Protein AF-A0A957IZU3-F1 (afdb_monomer_lite)

Radius of gyration: 24.11 Å; chains: 1; bounding box: 72×30×88 Å

Secondary structure (DSSP, 8-state):
--TTS-HHHHHHHHHHHHHHHHHHHHHHHHHHHHHHSSTTTTTS-HHHHHHHHHHHHHHHHHHHHHHHHHHTT-SSS---HHHHHSTT-SSSSHHHHHHHHHHHHHHHHHHHHHHHHHHHHHHHHHHHHTTHHHHHHHHHHHIIIII--SHHHHHHHHHHHHHHHHHHHHHHHHHHHTTSTTS-PPP-----PPP---

Sequence (198 aa):
MSTIVNAETIWYLVRASGTVAYLFLAASTIWGLILSSRLLREIVPGPLTLAMHNYLSWNALGLTALHAVLLLFTSYMDYTVRDLLVPFSGPYSPFWVGIGIIGMYLLLLTTLTFYVRGRIGYRAFHAVHYLTYPAFGMALLHSWFAGTDTPALEMVYLVTGVTVLFLTLYRVLAAVGGGGAVMRGPGGENGRIPSAVK

Structure (mmCIF, N/CA/C/O backbone):
data_AF-A0A957IZU3-F1
#
_entry.id   AF-A0A957IZU3-F1
#
loop_
_atom_site.group_PDB
_atom_site.id
_atom_site.type_symbol
_atom_site.label_atom_id
_atom_site.label_alt_id
_atom_site.label_comp_id
_atom_site.label_asym_id
_atom_site.label_entity_id
_atom_site.label_seq_id
_atom_site.pdbx_PDB_ins_code
_atom_site.Cartn_x
_atom_site.Cartn_y
_atom_site.Cartn_z
_atom_site.occupancy
_atom_site.B_iso_or_equiv
_atom_site.auth_seq_id
_atom_site.auth_comp_id
_atom_site.auth_asym_id
_atom_site.auth_atom_id
_atom_site.pdbx_PDB_model_num
ATOM 1 N N . MET A 1 1 ? 10.686 8.221 -30.641 1.00 54.97 1 MET A N 1
ATOM 2 C CA . MET A 1 1 ? 10.438 8.615 -29.238 1.00 54.97 1 MET A CA 1
ATOM 3 C C . MET A 1 1 ? 10.796 10.088 -29.086 1.00 54.97 1 MET A C 1
ATOM 5 O O . MET A 1 1 ? 11.846 10.470 -29.588 1.00 54.97 1 MET A O 1
ATOM 9 N N . SER A 1 2 ? 9.938 10.917 -28.483 1.00 60.19 2 SER A N 1
ATOM 10 C CA . SER A 1 2 ? 10.283 12.310 -28.152 1.00 60.19 2 SER A CA 1
ATOM 11 C C . SER A 1 2 ? 11.395 12.333 -27.095 1.00 60.19 2 SER A C 1
ATOM 13 O O . SER A 1 2 ? 11.511 11.398 -26.308 1.00 60.19 2 SER A O 1
ATOM 15 N N . THR A 1 3 ? 12.203 13.394 -27.038 1.00 68.56 3 THR A N 1
ATOM 16 C CA . THR A 1 3 ? 13.290 13.564 -26.047 1.00 68.56 3 THR A CA 1
ATOM 17 C C . THR A 1 3 ? 12.833 13.423 -24.588 1.00 68.56 3 THR A C 1
ATOM 19 O O . THR A 1 3 ? 13.658 13.156 -23.721 1.00 68.56 3 THR A O 1
ATOM 22 N N . ILE A 1 4 ? 11.528 13.565 -24.326 1.00 70.19 4 ILE A N 1
ATOM 23 C CA . ILE A 1 4 ? 10.911 13.587 -22.993 1.00 70.19 4 ILE A CA 1
ATOM 24 C C . ILE A 1 4 ? 10.399 12.211 -22.535 1.00 70.19 4 ILE A C 1
ATOM 26 O O . ILE A 1 4 ? 10.338 11.961 -21.339 1.00 70.19 4 ILE A O 1
ATOM 30 N N . VAL A 1 5 ? 10.009 11.323 -23.456 1.00 81.00 5 VAL A N 1
ATOM 31 C CA . VAL A 1 5 ? 9.536 9.967 -23.128 1.00 81.00 5 VAL A CA 1
ATOM 32 C C . VAL A 1 5 ? 10.507 8.991 -23.760 1.00 81.00 5 VAL A C 1
ATOM 34 O O . VAL A 1 5 ? 10.351 8.604 -24.915 1.00 81.00 5 VAL A O 1
ATOM 37 N N . ASN A 1 6 ? 11.547 8.643 -23.011 1.00 87.69 6 ASN A N 1
ATOM 38 C CA . ASN A 1 6 ? 12.558 7.672 -23.412 1.00 87.69 6 ASN A CA 1
ATOM 39 C C . ASN A 1 6 ? 12.587 6.485 -22.425 1.00 87.69 6 ASN A C 1
ATOM 41 O O . ASN A 1 6 ? 11.827 6.452 -21.455 1.00 87.69 6 ASN A O 1
ATOM 45 N N . ALA A 1 7 ? 13.442 5.496 -22.695 1.00 87.62 7 ALA A N 1
ATOM 46 C CA . ALA A 1 7 ? 13.589 4.293 -21.872 1.00 87.62 7 ALA A CA 1
ATOM 47 C C . ALA A 1 7 ? 13.842 4.603 -20.387 1.00 87.62 7 ALA A C 1
ATOM 49 O O . ALA A 1 7 ? 13.223 4.007 -19.505 1.00 87.62 7 ALA A O 1
ATOM 50 N N . GLU A 1 8 ? 14.714 5.573 -20.118 1.00 90.56 8 GLU A N 1
ATOM 51 C CA . GLU A 1 8 ? 15.087 5.986 -18.769 1.00 90.56 8 GLU A CA 1
ATOM 52 C C . GLU A 1 8 ? 13.908 6.658 -18.048 1.00 90.56 8 GLU A C 1
ATOM 54 O O . GLU A 1 8 ? 13.635 6.370 -16.883 1.00 90.56 8 GLU A O 1
ATOM 59 N N . THR A 1 9 ? 13.131 7.487 -18.756 1.00 92.25 9 THR A N 1
ATOM 60 C CA . THR A 1 9 ? 11.907 8.090 -18.209 1.00 92.25 9 THR A CA 1
ATOM 61 C C . THR A 1 9 ? 10.905 7.027 -17.767 1.00 92.25 9 THR A C 1
ATOM 63 O O . THR A 1 9 ? 10.383 7.106 -16.656 1.00 92.25 9 THR A O 1
ATOM 66 N N . ILE A 1 10 ? 10.636 6.021 -18.609 1.00 92.56 10 ILE A N 1
ATOM 67 C CA . ILE A 1 10 ? 9.707 4.935 -18.261 1.00 92.56 10 ILE A CA 1
ATOM 68 C C . ILE A 1 10 ? 10.218 4.161 -17.048 1.00 92.56 10 ILE A C 1
ATOM 70 O O . ILE A 1 10 ? 9.444 3.862 -16.141 1.00 92.56 10 ILE A O 1
ATOM 74 N N . TRP A 1 11 ? 11.521 3.900 -16.983 1.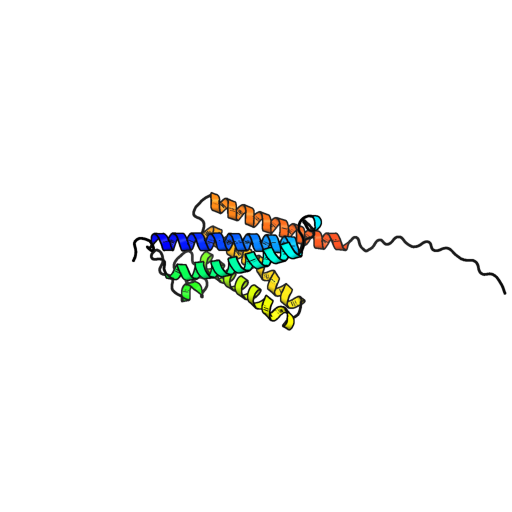00 91.50 11 TRP A N 1
ATOM 75 C CA . TRP A 1 11 ? 12.133 3.233 -15.843 1.00 91.50 11 TRP A CA 1
ATOM 76 C C . TRP A 1 11 ? 11.955 4.002 -14.529 1.00 91.50 11 TRP A C 1
ATOM 78 O O . TRP A 1 11 ? 11.500 3.425 -13.537 1.00 91.50 11 TRP A O 1
ATOM 88 N N . TYR A 1 12 ? 12.215 5.312 -14.518 1.00 93.31 12 TYR A N 1
ATOM 89 C CA . TYR A 1 12 ? 11.951 6.131 -13.333 1.00 93.31 12 TYR A CA 1
ATOM 90 C C . TYR A 1 12 ? 10.463 6.177 -12.982 1.00 93.31 12 TYR A C 1
ATOM 92 O O . TYR A 1 12 ? 10.123 6.138 -11.801 1.00 93.31 12 TYR A O 1
ATOM 100 N N . LEU A 1 13 ? 9.565 6.206 -13.972 1.00 95.31 13 LEU A N 1
ATOM 101 C CA . LEU A 1 13 ? 8.122 6.159 -13.726 1.00 95.31 13 LEU A CA 1
ATOM 102 C C . LEU A 1 13 ? 7.685 4.825 -13.106 1.00 95.31 13 LEU A C 1
ATOM 104 O O . LEU A 1 13 ? 6.880 4.840 -12.175 1.00 95.31 13 LEU A O 1
ATOM 108 N N . VAL A 1 14 ? 8.229 3.685 -13.550 1.00 95.38 14 VAL A N 1
ATOM 109 C CA . VAL A 1 14 ? 7.989 2.367 -12.931 1.00 95.38 14 VAL A CA 1
ATOM 110 C C . VAL A 1 14 ? 8.403 2.391 -11.458 1.00 95.38 14 VAL A C 1
ATOM 112 O O . VAL A 1 14 ? 7.613 2.015 -10.588 1.00 95.38 14 VAL A O 1
ATOM 115 N N . ARG A 1 15 ? 9.615 2.878 -11.161 1.00 94.31 15 ARG A N 1
ATOM 116 C CA . ARG A 1 15 ? 10.159 2.937 -9.793 1.00 94.31 15 ARG A CA 1
ATOM 117 C C . ARG A 1 15 ? 9.381 3.901 -8.897 1.00 94.31 15 ARG A C 1
ATOM 119 O O . ARG A 1 15 ? 9.019 3.546 -7.772 1.00 94.31 15 ARG A O 1
ATOM 126 N N . ALA A 1 16 ? 9.080 5.098 -9.398 1.00 96.12 16 ALA A N 1
ATOM 127 C CA . ALA A 1 16 ? 8.339 6.117 -8.664 1.00 96.12 16 ALA A CA 1
ATOM 128 C C . ALA A 1 16 ? 6.899 5.671 -8.385 1.00 96.12 16 ALA A C 1
ATOM 130 O O . ALA A 1 16 ? 6.463 5.712 -7.237 1.00 96.12 16 ALA A O 1
ATOM 131 N N . SER A 1 17 ? 6.175 5.188 -9.400 1.00 97.94 17 SER A N 1
ATOM 132 C CA . SER A 1 17 ? 4.793 4.717 -9.229 1.00 97.94 17 SER A CA 1
ATOM 133 C C . SER A 1 17 ? 4.697 3.561 -8.233 1.00 97.94 17 SER A C 1
ATOM 135 O O . SER A 1 17 ? 3.847 3.612 -7.348 1.00 97.94 17 SER A O 1
ATOM 137 N N . GLY A 1 18 ? 5.601 2.576 -8.299 1.00 97.56 18 GLY A N 1
ATOM 138 C CA . GLY A 1 18 ? 5.634 1.452 -7.357 1.00 97.56 18 GLY A CA 1
ATOM 139 C C . GLY A 1 18 ? 5.941 1.884 -5.920 1.00 97.56 18 GLY A C 1
ATOM 140 O O . GLY A 1 18 ? 5.240 1.495 -4.985 1.00 97.56 18 GLY A O 1
ATOM 141 N N . THR A 1 19 ? 6.937 2.756 -5.739 1.00 97.81 19 THR A N 1
ATOM 142 C CA . THR A 1 19 ? 7.312 3.277 -4.412 1.00 97.81 19 THR A CA 1
ATOM 143 C C . THR A 1 19 ? 6.187 4.105 -3.796 1.00 97.81 19 THR A C 1
ATOM 145 O O . THR A 1 19 ? 5.842 3.929 -2.627 1.00 97.81 19 THR A O 1
ATOM 148 N N . VAL A 1 20 ? 5.576 4.995 -4.579 1.00 98.31 20 VAL A N 1
ATOM 149 C CA . VAL A 1 20 ? 4.488 5.851 -4.099 1.00 98.31 20 VAL A CA 1
ATOM 150 C C . VAL A 1 20 ? 3.219 5.025 -3.845 1.00 98.31 20 VAL A C 1
ATOM 152 O O . VAL A 1 20 ? 2.549 5.259 -2.840 1.00 98.31 20 VAL A O 1
ATOM 155 N N . ALA A 1 21 ? 2.925 4.005 -4.663 1.00 98.62 21 ALA A N 1
ATOM 156 C CA . ALA A 1 21 ? 1.843 3.053 -4.396 1.00 98.62 21 ALA A CA 1
ATOM 157 C C . ALA A 1 21 ? 2.021 2.357 -3.037 1.00 98.62 21 ALA A C 1
ATOM 159 O O . ALA A 1 21 ? 1.082 2.315 -2.239 1.00 98.62 21 ALA A O 1
ATOM 160 N N . TYR A 1 22 ? 3.235 1.870 -2.748 1.00 98.56 22 TYR A N 1
ATOM 161 C CA . TYR A 1 22 ? 3.570 1.267 -1.457 1.00 98.56 22 TYR A CA 1
ATOM 162 C C . TYR A 1 22 ? 3.350 2.245 -0.295 1.00 98.56 22 TYR A C 1
ATOM 164 O O . TYR A 1 22 ? 2.722 1.888 0.702 1.00 98.56 22 TYR A O 1
ATOM 172 N N . LEU A 1 23 ? 3.812 3.493 -0.421 1.00 98.50 23 LEU A N 1
ATOM 173 C CA . LEU A 1 23 ? 3.639 4.511 0.620 1.00 98.50 23 LEU A CA 1
ATOM 174 C C . LEU A 1 23 ? 2.162 4.816 0.893 1.00 98.50 23 LEU A C 1
ATOM 176 O O . LEU A 1 23 ? 1.758 4.906 2.054 1.00 98.50 23 LEU A O 1
ATOM 180 N N . PHE A 1 24 ? 1.341 4.924 -0.154 1.00 98.75 24 PHE A N 1
ATOM 181 C CA . PHE A 1 24 ? -0.104 5.087 -0.001 1.00 98.75 24 PHE A CA 1
ATOM 182 C C . PHE A 1 24 ? -0.755 3.873 0.665 1.00 98.75 24 PHE A C 1
ATOM 184 O O . PHE A 1 24 ? -1.610 4.047 1.536 1.00 98.75 24 PHE A O 1
ATOM 191 N N . LEU A 1 25 ? -0.333 2.654 0.317 1.00 98.75 25 LEU A N 1
ATOM 192 C CA . LEU A 1 25 ? -0.818 1.429 0.953 1.00 98.75 25 LEU A CA 1
ATOM 193 C C . LEU A 1 25 ? -0.429 1.368 2.438 1.00 98.75 25 LEU A C 1
ATOM 195 O O . LEU A 1 25 ? -1.271 1.058 3.285 1.00 98.75 25 LEU A O 1
ATOM 199 N N . ALA A 1 26 ? 0.817 1.708 2.772 1.00 98.69 26 ALA A N 1
ATOM 200 C CA . ALA A 1 26 ? 1.308 1.769 4.145 1.00 98.69 26 ALA A CA 1
ATOM 201 C C . ALA A 1 26 ? 0.527 2.800 4.967 1.00 98.69 26 ALA A C 1
ATOM 203 O O . ALA A 1 26 ? 0.001 2.478 6.034 1.00 98.69 26 ALA A O 1
ATOM 204 N N . ALA A 1 27 ? 0.374 4.016 4.438 1.00 98.50 27 ALA A N 1
ATOM 205 C CA . ALA A 1 27 ? -0.399 5.068 5.081 1.00 98.50 27 ALA A CA 1
ATOM 206 C C . ALA A 1 27 ? -1.865 4.645 5.261 1.00 98.50 27 ALA A C 1
ATOM 208 O O . ALA A 1 27 ? -2.399 4.749 6.362 1.00 98.50 27 ALA A O 1
ATOM 209 N N . SER A 1 28 ? -2.504 4.094 4.225 1.00 98.44 28 SER A N 1
ATOM 210 C CA . SER A 1 28 ? -3.872 3.574 4.316 1.00 98.44 28 SER A CA 1
ATOM 211 C C . SER A 1 28 ? -4.021 2.525 5.423 1.00 98.44 28 SER A C 1
ATOM 213 O O . SER A 1 28 ? -4.966 2.589 6.216 1.00 98.44 28 SER A O 1
ATOM 215 N N . THR A 1 29 ? -3.070 1.593 5.519 1.00 98.06 29 THR A N 1
ATOM 216 C CA . THR A 1 29 ? -3.061 0.532 6.536 1.00 98.06 29 THR A CA 1
ATOM 217 C C . THR A 1 29 ? -2.939 1.116 7.944 1.00 98.06 29 THR A C 1
ATOM 219 O O . THR A 1 29 ? -3.690 0.731 8.840 1.00 98.06 29 THR A O 1
ATOM 222 N N . ILE A 1 30 ? -2.055 2.100 8.134 1.00 97.62 30 ILE A N 1
ATOM 223 C CA . ILE A 1 30 ? -1.896 2.828 9.401 1.00 97.62 30 ILE A CA 1
ATOM 224 C C . ILE A 1 30 ? -3.197 3.549 9.777 1.00 97.62 30 ILE A C 1
ATOM 226 O O . ILE A 1 30 ? -3.679 3.396 10.898 1.00 97.62 30 ILE A O 1
ATOM 230 N N . TRP A 1 31 ? -3.818 4.273 8.842 1.00 97.06 31 TRP A N 1
ATOM 231 C CA . TRP A 1 31 ? -5.096 4.955 9.071 1.00 97.06 31 TRP A CA 1
ATOM 232 C C . TRP A 1 31 ? -6.237 3.975 9.392 1.00 97.06 31 TRP A C 1
ATOM 234 O O . TRP A 1 31 ? -7.038 4.239 10.289 1.00 97.06 31 TRP A O 1
ATOM 244 N N . GLY A 1 32 ? -6.284 2.808 8.743 1.00 95.69 32 GLY A N 1
ATOM 245 C CA . GLY A 1 32 ? -7.244 1.743 9.061 1.00 95.69 32 GLY A CA 1
ATOM 246 C C . GLY A 1 32 ? -7.025 1.135 10.455 1.00 95.69 32 GLY A C 1
ATOM 247 O O . GLY A 1 32 ? -7.978 0.874 11.198 1.00 95.69 32 GLY A O 1
ATOM 248 N N . LEU A 1 33 ? -5.766 0.964 10.862 1.00 95.38 33 LEU A N 1
ATOM 249 C CA . LEU A 1 33 ? -5.407 0.532 12.214 1.00 95.38 33 LEU A CA 1
ATOM 250 C C . LEU A 1 33 ? -5.793 1.578 13.263 1.00 95.38 33 LEU A C 1
ATOM 252 O O . LEU A 1 33 ? -6.390 1.217 14.276 1.00 95.38 33 LEU A O 1
ATOM 256 N N . ILE A 1 34 ? -5.550 2.864 12.995 1.00 94.12 34 ILE A N 1
ATOM 257 C CA . ILE A 1 34 ? -5.994 3.965 13.858 1.00 94.12 34 ILE A CA 1
ATOM 258 C C . ILE A 1 34 ? -7.519 3.931 14.008 1.00 94.12 34 ILE A C 1
ATOM 260 O O . ILE A 1 34 ? -7.995 3.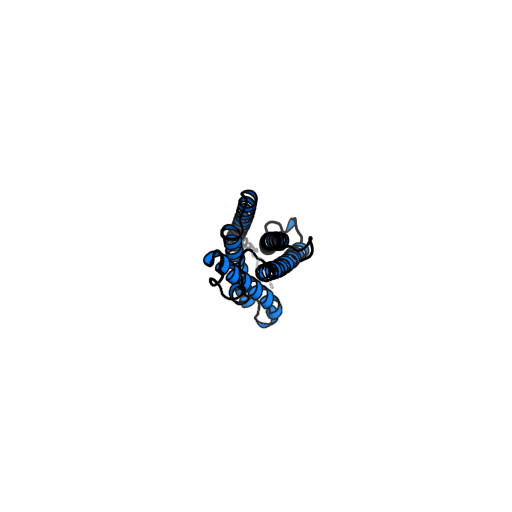913 15.141 1.00 94.12 34 ILE A O 1
ATOM 264 N N . LEU A 1 35 ? -8.268 3.815 12.901 1.00 92.44 35 LEU A N 1
ATOM 265 C CA . LEU A 1 35 ? -9.738 3.758 12.892 1.00 92.44 35 LEU A CA 1
ATOM 266 C C . LEU A 1 35 ? -10.295 2.607 13.738 1.00 92.44 35 LEU A C 1
ATOM 268 O O . LEU A 1 35 ? -11.309 2.761 14.415 1.00 92.44 35 LEU A O 1
ATOM 272 N N . SER A 1 36 ? -9.644 1.444 13.679 1.00 87.88 36 SER A N 1
ATOM 273 C CA . SER A 1 36 ? -10.067 0.240 14.406 1.00 87.88 36 SER A CA 1
ATOM 274 C C . SER A 1 36 ? -9.548 0.159 15.848 1.00 87.88 36 SER A C 1
ATOM 276 O O . SER A 1 36 ? -9.946 -0.744 16.588 1.00 87.88 36 SER A O 1
ATOM 278 N N . SER A 1 37 ? -8.679 1.085 16.260 1.00 86.38 37 SER A N 1
ATOM 279 C CA . SER A 1 37 ? -8.090 1.148 17.600 1.00 86.38 37 SER A CA 1
ATOM 280 C C . SER A 1 37 ? -8.670 2.305 18.422 1.00 86.38 37 SER A C 1
ATOM 282 O O . SER A 1 37 ? -9.378 3.171 17.916 1.00 86.38 37 SER A O 1
ATOM 284 N N . ARG A 1 38 ? -8.364 2.341 19.724 1.00 81.31 38 ARG A N 1
ATOM 285 C CA . ARG A 1 38 ? -8.709 3.478 20.599 1.00 81.31 38 ARG A CA 1
ATOM 286 C C . ARG A 1 38 ? -7.568 4.489 20.752 1.00 81.31 38 ARG A C 1
ATOM 288 O O . ARG A 1 38 ? -7.756 5.480 21.443 1.00 81.31 38 ARG A O 1
ATOM 295 N N . LEU A 1 39 ? -6.421 4.254 20.106 1.00 83.06 39 LEU A N 1
ATOM 296 C CA . LEU A 1 39 ? -5.160 4.943 20.398 1.00 83.06 39 LEU A CA 1
ATOM 297 C C . LEU A 1 39 ? -5.237 6.461 20.204 1.00 83.06 39 LEU A C 1
ATOM 299 O O . LEU A 1 39 ? -4.742 7.209 21.035 1.00 83.06 39 LEU A O 1
ATOM 303 N N . LEU A 1 40 ? -5.863 6.909 19.113 1.00 87.00 40 LEU A N 1
ATOM 304 C CA . LEU A 1 40 ? -5.924 8.327 18.737 1.00 87.00 40 LEU A CA 1
ATOM 305 C C . LEU A 1 40 ? -7.360 8.851 18.641 1.00 87.00 40 LEU A C 1
ATOM 307 O O . LEU A 1 40 ? -7.597 9.878 18.011 1.00 87.00 40 LEU A O 1
ATOM 311 N N . ARG A 1 41 ? -8.331 8.162 19.254 1.00 84.25 41 ARG A N 1
ATOM 312 C CA . ARG A 1 41 ? -9.759 8.498 19.113 1.00 84.25 41 ARG A CA 1
ATOM 313 C C . ARG A 1 41 ? -10.102 9.902 19.630 1.00 84.25 41 ARG A C 1
ATOM 315 O O . ARG A 1 41 ? -11.048 10.507 19.139 1.00 84.25 41 ARG A O 1
ATOM 322 N N . GLU A 1 42 ? -9.350 10.398 20.609 1.00 87.62 42 GLU A N 1
ATOM 323 C CA . GLU A 1 42 ? -9.532 11.734 21.197 1.00 87.62 42 GLU A CA 1
ATOM 324 C C . GLU A 1 42 ? -8.830 12.840 20.397 1.00 87.62 42 GLU A C 1
ATOM 326 O O . GLU A 1 42 ? -9.200 14.004 20.505 1.00 87.62 42 GLU A O 1
ATOM 331 N N . ILE A 1 43 ? -7.843 12.479 19.572 1.00 91.31 43 ILE A N 1
ATOM 332 C CA . ILE A 1 43 ? -7.023 13.426 18.805 1.00 91.31 43 ILE A CA 1
ATOM 333 C C . ILE A 1 43 ? -7.556 13.563 17.377 1.00 91.31 43 ILE A C 1
ATOM 335 O O . ILE A 1 43 ? -7.599 14.661 16.827 1.00 91.31 43 ILE A O 1
ATOM 339 N N . VAL A 1 44 ? -7.964 12.448 16.763 1.00 90.50 44 VAL A N 1
ATOM 340 C CA . VAL A 1 44 ? -8.355 12.400 15.354 1.00 90.50 44 VAL A CA 1
ATOM 341 C C . VAL A 1 44 ? -9.802 11.919 15.219 1.00 90.50 44 VAL A C 1
ATOM 343 O O . VAL A 1 44 ? -10.122 10.796 15.619 1.00 90.50 44 VAL A O 1
ATOM 346 N N . PRO A 1 45 ? -10.697 12.724 14.615 1.00 93.19 45 PRO A N 1
ATOM 347 C CA . PRO A 1 45 ? -12.081 12.324 14.409 1.00 93.19 45 PRO A CA 1
ATOM 348 C C . PRO A 1 45 ? -12.207 11.060 13.548 1.00 93.19 45 PRO A C 1
ATOM 350 O O . PRO A 1 45 ? -11.536 10.902 12.523 1.00 93.19 45 PRO A O 1
ATOM 353 N N . GLY A 1 46 ? -13.145 10.183 13.913 1.00 93.31 46 GLY A N 1
ATOM 354 C CA . GLY A 1 46 ? -13.460 8.968 13.149 1.00 93.31 46 GLY A CA 1
ATOM 355 C C . GLY A 1 46 ? -13.772 9.219 11.662 1.00 93.31 46 GLY A C 1
ATOM 356 O O . GLY A 1 46 ? -13.208 8.520 10.821 1.00 93.31 46 GLY A O 1
ATOM 357 N N . PRO A 1 47 ? -14.592 10.231 11.300 1.00 95.31 47 PRO A N 1
ATOM 358 C CA . PRO A 1 47 ? -14.880 10.542 9.898 1.00 95.31 47 PRO A CA 1
ATOM 359 C C . PRO A 1 47 ? -13.641 10.936 9.088 1.00 95.31 47 PRO A C 1
ATOM 361 O O . PRO A 1 47 ? -13.479 10.465 7.965 1.00 95.31 47 PRO A O 1
ATOM 364 N N . LEU A 1 48 ? -12.743 11.743 9.666 1.00 95.19 48 LEU A N 1
ATOM 365 C CA . LEU A 1 48 ? -11.478 12.112 9.025 1.00 95.19 48 LEU A CA 1
ATOM 366 C C . LEU A 1 48 ? -10.602 10.875 8.810 1.00 95.19 48 LEU A C 1
ATOM 368 O O . LEU A 1 48 ? -10.053 10.679 7.731 1.00 95.19 48 LEU A O 1
ATOM 372 N N . THR A 1 49 ? -10.530 10.011 9.821 1.00 95.44 49 THR A N 1
ATOM 373 C CA . THR A 1 49 ? -9.742 8.776 9.769 1.00 95.44 49 THR A CA 1
ATOM 374 C C . THR A 1 49 ? -10.224 7.839 8.661 1.00 95.44 49 THR A C 1
ATOM 376 O O . THR A 1 49 ? -9.422 7.326 7.880 1.00 95.44 49 THR A O 1
ATOM 379 N N . LEU A 1 50 ? -11.543 7.671 8.535 1.00 95.88 50 LEU A N 1
ATOM 380 C CA . LEU A 1 50 ? -12.153 6.897 7.456 1.00 95.88 50 LEU A CA 1
ATOM 381 C C . LEU A 1 50 ? -11.932 7.546 6.080 1.00 95.88 50 LEU A C 1
ATOM 383 O O . LEU A 1 50 ? -11.628 6.843 5.117 1.00 95.88 50 LEU A O 1
ATOM 387 N N . ALA A 1 51 ? -12.066 8.872 5.975 1.00 97.25 51 ALA A N 1
ATOM 388 C CA . ALA A 1 51 ? -11.827 9.597 4.727 1.00 97.25 51 ALA A CA 1
ATOM 389 C C . ALA A 1 51 ? -10.379 9.428 4.244 1.00 97.25 51 ALA A C 1
ATOM 391 O O . ALA A 1 51 ? -10.162 9.128 3.070 1.00 97.25 51 ALA A O 1
ATOM 392 N N . MET A 1 52 ? -9.405 9.536 5.153 1.00 97.75 52 MET A N 1
ATOM 393 C CA . MET A 1 52 ? -7.989 9.314 4.851 1.00 97.75 52 MET A CA 1
ATOM 394 C C . MET A 1 52 ? -7.723 7.872 4.425 1.00 97.75 52 MET A C 1
ATOM 396 O O . MET A 1 52 ? -7.135 7.659 3.369 1.00 97.75 52 MET A O 1
ATOM 400 N N . HIS A 1 53 ? -8.217 6.878 5.170 1.00 97.44 53 HIS A N 1
ATOM 401 C CA . HIS A 1 53 ? -8.090 5.470 4.780 1.00 97.44 53 HIS A CA 1
ATOM 402 C C . HIS A 1 53 ? -8.625 5.215 3.359 1.00 97.44 53 HIS A C 1
ATOM 404 O O . HIS A 1 53 ? -7.942 4.602 2.538 1.00 97.44 53 HIS A O 1
ATOM 410 N N . ASN A 1 54 ? -9.811 5.738 3.031 1.00 96.56 54 ASN A N 1
ATOM 411 C CA . ASN A 1 54 ? -10.410 5.567 1.706 1.00 96.56 54 ASN A CA 1
ATOM 412 C C . ASN A 1 54 ? -9.609 6.278 0.606 1.00 96.56 54 ASN A C 1
ATOM 414 O O . ASN A 1 54 ? -9.310 5.668 -0.419 1.00 96.56 54 ASN A O 1
ATOM 418 N N . TYR A 1 55 ? -9.243 7.547 0.813 1.00 98.12 55 TYR A N 1
ATOM 419 C CA . TYR A 1 55 ? -8.481 8.328 -0.164 1.00 98.12 55 TYR A CA 1
ATOM 420 C C . TYR A 1 55 ? -7.131 7.675 -0.477 1.00 98.12 55 TYR A C 1
ATOM 422 O O . TYR A 1 55 ? -6.779 7.487 -1.642 1.00 98.12 55 TYR A O 1
ATOM 430 N N . LEU A 1 56 ? -6.396 7.271 0.561 1.00 98.44 56 LEU A N 1
ATOM 431 C CA . LEU A 1 56 ? -5.091 6.630 0.418 1.00 98.44 56 LEU A CA 1
ATOM 432 C C . LEU A 1 56 ? -5.216 5.253 -0.254 1.00 98.44 56 LEU A C 1
ATOM 434 O O . LEU A 1 56 ? -4.405 4.929 -1.115 1.00 98.44 56 LEU A O 1
ATOM 438 N N . SER A 1 57 ? -6.259 4.474 0.065 1.00 97.88 57 SER A N 1
ATOM 439 C CA . SER A 1 57 ? -6.504 3.162 -0.562 1.00 97.88 57 SER A CA 1
ATOM 440 C C . SER A 1 57 ? -6.739 3.258 -2.068 1.00 97.88 57 SER A C 1
ATOM 442 O O . SER A 1 57 ? -6.172 2.475 -2.828 1.00 97.88 57 SER A O 1
ATOM 444 N N . TRP A 1 58 ? -7.543 4.226 -2.516 1.00 97.75 58 TRP A N 1
ATOM 445 C CA . TRP A 1 58 ? -7.809 4.422 -3.945 1.00 97.75 58 TRP A CA 1
ATOM 446 C C . TRP A 1 58 ? -6.566 4.846 -4.718 1.00 97.75 58 TRP A C 1
ATOM 448 O O . TRP A 1 58 ? -6.320 4.334 -5.810 1.00 97.75 58 TRP A O 1
ATOM 458 N N . ASN A 1 59 ? -5.758 5.735 -4.137 1.00 98.50 59 ASN A N 1
ATOM 459 C CA . ASN A 1 59 ? -4.495 6.147 -4.743 1.00 98.50 59 ASN A CA 1
ATOM 460 C C . ASN A 1 59 ? -3.480 4.998 -4.781 1.00 98.50 59 ASN A C 1
ATOM 462 O O . ASN A 1 59 ? -2.828 4.813 -5.806 1.00 98.50 59 ASN A O 1
ATOM 466 N N . ALA A 1 60 ? -3.394 4.187 -3.720 1.00 98.56 60 ALA A N 1
ATOM 467 C CA . ALA A 1 60 ? -2.560 2.987 -3.707 1.00 98.56 60 ALA A CA 1
ATOM 468 C C . ALA A 1 60 ? -2.944 2.039 -4.850 1.00 98.56 60 ALA A C 1
ATOM 470 O O . ALA A 1 60 ? -2.091 1.678 -5.652 1.00 98.56 60 ALA A O 1
ATOM 471 N N . LEU A 1 61 ? -4.234 1.704 -4.977 1.00 98.19 61 LEU A N 1
ATOM 472 C CA . LEU A 1 61 ? -4.714 0.797 -6.019 1.00 98.19 61 LEU A CA 1
ATOM 473 C C . LEU A 1 61 ? -4.465 1.346 -7.431 1.00 98.19 61 LEU A C 1
ATOM 475 O O . LEU A 1 61 ? -3.981 0.618 -8.298 1.00 98.19 61 LEU A O 1
ATOM 479 N N . GLY A 1 62 ? -4.769 2.627 -7.658 1.00 98.38 62 GLY A N 1
ATOM 480 C CA . GLY A 1 62 ? -4.547 3.281 -8.948 1.00 98.38 62 GLY A CA 1
ATOM 481 C C . GLY A 1 62 ? -3.070 3.307 -9.345 1.00 98.38 62 GLY A C 1
ATOM 482 O O . GLY A 1 62 ? -2.733 3.000 -10.487 1.00 98.38 62 GLY A O 1
ATOM 483 N N . LEU A 1 63 ? -2.176 3.604 -8.399 1.00 98.62 63 LEU A N 1
ATOM 484 C CA . LEU A 1 63 ? -0.736 3.612 -8.651 1.00 98.62 63 LEU A CA 1
ATOM 485 C C . LEU A 1 63 ? -0.147 2.207 -8.780 1.00 98.62 63 LEU A C 1
ATOM 487 O O . LEU A 1 63 ? 0.767 2.031 -9.577 1.00 98.62 63 LEU A O 1
ATOM 491 N N . THR A 1 64 ? -0.674 1.200 -8.078 1.00 98.44 64 THR A N 1
ATOM 492 C CA . THR A 1 64 ? -0.307 -0.207 -8.310 1.00 98.44 64 THR A CA 1
ATOM 493 C C . THR A 1 64 ? -0.676 -0.635 -9.729 1.00 98.44 64 THR A C 1
ATOM 495 O O . THR A 1 64 ? 0.142 -1.248 -10.412 1.00 98.44 64 THR A O 1
ATOM 498 N N . ALA A 1 65 ? -1.871 -0.270 -10.207 1.00 98.12 65 ALA A N 1
ATOM 499 C CA . ALA A 1 65 ? -2.279 -0.546 -11.583 1.00 98.12 65 ALA A CA 1
ATOM 500 C C . ALA A 1 65 ? -1.384 0.185 -12.597 1.00 98.12 65 ALA A C 1
ATOM 502 O O . ALA A 1 65 ? -0.924 -0.427 -13.559 1.00 98.12 65 ALA A O 1
ATOM 503 N N . LEU A 1 66 ? -1.082 1.467 -12.356 1.00 98.25 66 LEU A N 1
ATOM 504 C CA . LEU A 1 66 ? -0.156 2.237 -13.188 1.00 98.25 66 LEU A CA 1
ATOM 505 C C . LEU A 1 66 ? 1.242 1.603 -13.215 1.00 98.25 66 LEU A C 1
ATOM 507 O O . LEU A 1 66 ? 1.802 1.428 -14.291 1.00 98.25 66 LEU A O 1
ATOM 511 N N . HIS A 1 67 ? 1.785 1.236 -12.053 1.00 97.62 67 HIS A N 1
ATOM 512 C CA . HIS A 1 67 ? 3.078 0.571 -11.920 1.00 97.62 67 HIS A CA 1
ATOM 513 C C . HIS A 1 67 ? 3.131 -0.715 -12.750 1.00 97.62 67 HIS A C 1
ATOM 515 O O . HIS A 1 67 ? 4.045 -0.878 -13.555 1.00 97.62 67 HIS A O 1
ATOM 521 N N . ALA A 1 68 ? 2.120 -1.582 -12.616 1.00 97.31 68 ALA A N 1
ATOM 522 C CA . ALA A 1 68 ? 2.030 -2.8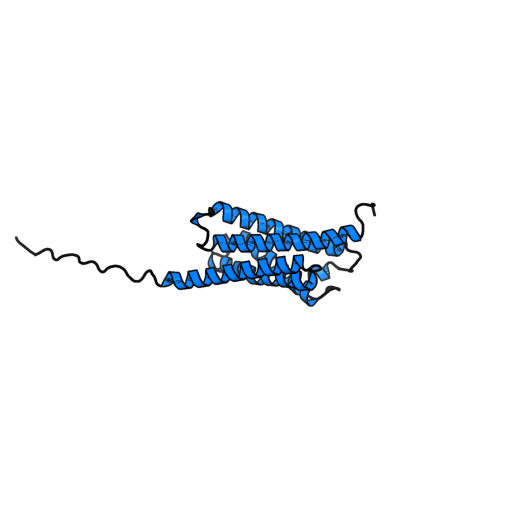13 -13.391 1.00 97.31 68 ALA A CA 1
ATOM 523 C C . ALA A 1 68 ? 1.985 -2.522 -14.898 1.00 97.31 68 ALA A C 1
ATOM 525 O O . ALA A 1 68 ? 2.768 -3.086 -15.653 1.00 97.31 68 ALA A O 1
ATOM 526 N N . VAL A 1 69 ? 1.131 -1.595 -15.342 1.00 97.06 69 VAL A N 1
ATOM 527 C CA . VAL A 1 69 ? 1.010 -1.232 -16.764 1.00 97.06 69 VAL A CA 1
ATOM 528 C C . VAL A 1 69 ? 2.317 -0.666 -17.322 1.00 97.06 69 VAL A C 1
ATOM 530 O O . VAL A 1 69 ? 2.700 -1.022 -18.434 1.00 97.06 69 VAL A O 1
ATOM 533 N N . LEU A 1 70 ? 3.032 0.171 -16.565 1.00 96.62 70 LEU A N 1
ATOM 534 C CA . LEU A 1 70 ? 4.309 0.750 -16.994 1.00 96.62 70 LEU A CA 1
ATOM 535 C C . LEU A 1 70 ? 5.402 -0.305 -17.224 1.00 96.62 70 LEU A C 1
ATOM 537 O O . LEU A 1 70 ? 6.273 -0.079 -18.065 1.00 96.62 70 LEU A O 1
ATOM 541 N N . LEU A 1 71 ? 5.340 -1.464 -16.555 1.00 95.38 71 LEU A N 1
ATOM 542 C CA . LEU A 1 71 ? 6.270 -2.572 -16.808 1.00 95.38 71 LEU A CA 1
ATOM 543 C C . LEU A 1 71 ? 6.183 -3.093 -18.248 1.00 95.38 71 LEU A C 1
ATOM 545 O O . LEU A 1 71 ? 7.187 -3.564 -18.761 1.00 95.38 71 LEU A O 1
ATOM 549 N N . LEU A 1 72 ? 5.043 -2.956 -18.934 1.00 95.38 72 LEU A N 1
ATOM 550 C CA . LEU A 1 72 ? 4.902 -3.364 -20.342 1.00 95.38 72 LEU A CA 1
ATOM 551 C C . LEU A 1 72 ? 5.640 -2.442 -21.322 1.00 95.38 72 LEU A C 1
ATOM 553 O O . LEU A 1 72 ? 5.804 -2.788 -22.489 1.00 95.38 72 LEU A O 1
ATOM 557 N N . PHE A 1 73 ? 6.038 -1.250 -20.873 1.00 93.75 73 PHE A N 1
ATOM 558 C CA . PHE A 1 73 ? 6.654 -0.223 -21.715 1.00 93.75 73 PHE A CA 1
ATOM 559 C C . PHE A 1 73 ? 8.141 -0.017 -21.414 1.00 93.75 73 PHE A C 1
ATOM 561 O O . PHE A 1 73 ? 8.784 0.825 -22.044 1.00 93.75 73 PHE A O 1
ATOM 568 N N . THR A 1 74 ? 8.692 -0.742 -20.439 1.00 89.00 74 THR A N 1
ATOM 569 C CA . THR A 1 74 ? 10.120 -0.674 -20.125 1.00 89.00 74 THR A CA 1
ATOM 570 C C . THR A 1 74 ? 10.938 -1.413 -21.181 1.00 89.00 74 THR A C 1
ATOM 572 O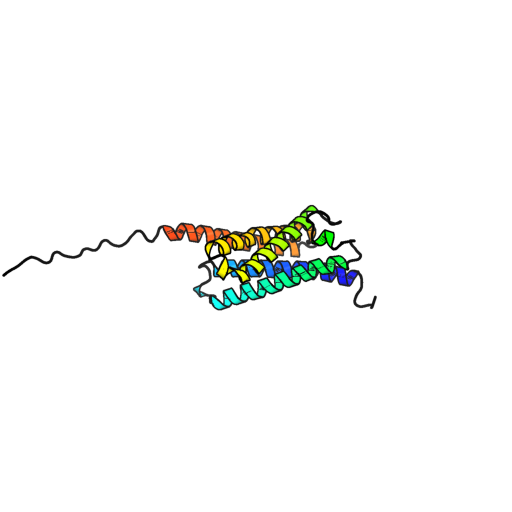 O . THR A 1 74 ? 10.546 -2.476 -21.646 1.00 89.00 74 THR A O 1
ATOM 575 N N . SER A 1 75 ? 12.098 -0.868 -21.551 1.00 86.31 75 SER A N 1
ATOM 576 C CA . SER A 1 75 ? 13.060 -1.543 -22.436 1.00 86.31 75 SER A CA 1
ATOM 577 C C . SER A 1 75 ? 14.159 -2.283 -21.669 1.00 86.31 75 SER A C 1
ATOM 579 O O . SER A 1 75 ? 15.061 -2.845 -22.281 1.00 86.31 75 SER A O 1
ATOM 581 N N . TYR A 1 76 ? 14.142 -2.221 -20.334 1.00 86.44 76 TYR A N 1
ATOM 582 C CA . TYR A 1 76 ? 15.126 -2.904 -19.489 1.00 86.44 76 TYR A CA 1
ATOM 583 C C . TYR A 1 76 ? 14.753 -4.367 -19.229 1.00 86.44 76 TYR A C 1
ATOM 585 O O . TYR A 1 76 ? 15.622 -5.167 -18.891 1.00 86.44 76 TYR A O 1
ATOM 593 N N . MET A 1 77 ? 13.465 -4.704 -19.333 1.00 87.50 77 MET A N 1
ATOM 594 C CA . MET A 1 77 ? 12.924 -6.035 -19.063 1.00 87.50 77 MET A CA 1
ATOM 595 C C . MET A 1 77 ? 11.713 -6.285 -19.957 1.00 87.50 77 MET A C 1
ATOM 597 O O . MET A 1 77 ? 10.775 -5.492 -19.950 1.00 87.50 77 MET A O 1
ATOM 601 N N . ASP A 1 78 ? 11.709 -7.408 -20.665 1.00 90.00 78 ASP A N 1
ATOM 602 C CA . ASP A 1 78 ? 10.637 -7.762 -21.598 1.00 90.00 78 ASP A CA 1
ATOM 603 C C . ASP A 1 78 ? 9.448 -8.397 -20.861 1.00 90.00 78 ASP A C 1
ATOM 605 O O . ASP A 1 78 ? 9.250 -9.612 -20.882 1.00 90.00 78 ASP A O 1
ATOM 609 N N . TYR A 1 79 ? 8.659 -7.575 -20.166 1.00 93.88 79 TYR A N 1
ATOM 610 C CA . TYR A 1 79 ? 7.418 -8.030 -19.539 1.00 93.88 79 TYR A CA 1
ATOM 611 C C . TYR A 1 79 ? 6.292 -8.172 -20.563 1.00 93.88 79 TYR A C 1
ATOM 613 O O . TYR A 1 79 ? 6.004 -7.264 -21.343 1.00 93.88 79 TYR A O 1
ATOM 621 N N . THR A 1 80 ? 5.575 -9.290 -20.493 1.00 95.94 80 THR A N 1
ATOM 622 C CA . THR A 1 80 ? 4.325 -9.496 -21.230 1.00 95.94 80 THR A CA 1
ATOM 623 C C . THR A 1 80 ? 3.110 -9.305 -20.323 1.00 95.94 80 THR A C 1
ATOM 625 O O . THR A 1 80 ? 3.208 -9.367 -19.101 1.00 95.94 80 THR A O 1
ATOM 628 N N . VAL A 1 81 ? 1.912 -9.162 -20.903 1.00 96.44 81 VAL A N 1
ATOM 629 C CA . VAL A 1 81 ? 0.654 -9.119 -20.125 1.00 96.44 81 VAL A CA 1
ATOM 630 C C . VAL A 1 81 ? 0.488 -10.365 -19.247 1.00 96.44 81 VAL A C 1
ATOM 632 O O . VAL A 1 81 ? -0.043 -10.278 -18.142 1.00 96.44 81 VAL A O 1
ATOM 635 N N . ARG A 1 82 ? 0.978 -11.525 -19.705 1.00 96.88 82 ARG A N 1
ATOM 636 C CA . ARG A 1 82 ? 0.970 -12.756 -18.911 1.00 96.88 82 ARG A CA 1
ATOM 637 C C . ARG A 1 82 ? 1.800 -12.597 -17.640 1.00 96.88 82 ARG A C 1
ATOM 639 O O . ARG A 1 82 ? 1.351 -13.039 -16.593 1.00 96.88 82 ARG A O 1
ATOM 646 N N . ASP A 1 83 ? 2.945 -11.931 -17.716 1.00 96.44 83 ASP A N 1
ATOM 647 C CA . ASP A 1 83 ? 3.863 -11.770 -16.584 1.00 96.44 83 ASP A CA 1
ATOM 648 C C . ASP A 1 83 ? 3.339 -10.838 -15.496 1.00 96.44 83 ASP A C 1
ATOM 650 O O . ASP A 1 83 ? 3.769 -10.931 -14.352 1.00 96.44 83 ASP A O 1
ATOM 654 N N . LEU A 1 84 ? 2.371 -9.983 -15.826 1.00 95.94 84 LEU A N 1
ATOM 655 C CA . LEU A 1 84 ? 1.652 -9.153 -14.857 1.00 95.94 84 LEU A CA 1
ATOM 656 C C . LEU A 1 84 ? 0.519 -9.917 -14.152 1.00 95.94 84 LEU A C 1
ATOM 658 O O . LEU A 1 84 ? 0.087 -9.516 -13.072 1.00 95.94 84 LEU A O 1
ATOM 662 N N . LEU A 1 85 ? 0.005 -10.985 -14.773 1.00 96.62 85 LEU A N 1
ATOM 663 C CA . LEU A 1 85 ? -1.186 -11.719 -14.324 1.00 96.62 85 LEU A CA 1
ATOM 664 C C . LEU A 1 85 ? -0.880 -13.143 -13.833 1.00 96.62 85 LEU A C 1
ATOM 666 O O . LEU A 1 85 ? -1.720 -13.809 -13.227 1.00 96.62 85 LEU A O 1
ATOM 670 N N . VAL A 1 86 ? 0.309 -13.663 -14.089 1.00 97.88 86 VAL A N 1
ATOM 671 C CA . VAL A 1 86 ? 0.705 -14.995 -13.643 1.00 97.88 86 VAL A CA 1
ATOM 672 C C . VAL A 1 86 ? 1.852 -14.822 -12.658 1.00 97.88 86 VAL A C 1
ATOM 674 O O . VAL A 1 86 ? 2.954 -14.453 -13.062 1.00 97.88 86 VAL A O 1
ATOM 677 N N . PRO A 1 87 ? 1.620 -15.072 -11.354 1.00 97.38 87 PRO A N 1
ATOM 678 C CA . PRO A 1 87 ? 2.692 -15.042 -10.375 1.00 97.38 87 PRO A CA 1
ATOM 679 C C . PRO A 1 87 ? 3.862 -15.921 -10.821 1.00 97.38 87 PRO A C 1
ATOM 681 O O . PRO A 1 87 ? 3.657 -17.028 -11.322 1.00 97.38 87 PRO A O 1
ATOM 684 N N . PHE A 1 88 ? 5.083 -15.438 -10.592 1.00 97.88 88 PHE A N 1
ATOM 685 C CA . PHE A 1 88 ? 6.326 -16.184 -10.807 1.00 97.88 88 PHE A CA 1
ATOM 686 C C . PHE A 1 88 ? 6.723 -16.455 -12.268 1.00 97.88 88 PHE A C 1
ATOM 688 O O . PHE A 1 88 ? 7.684 -17.190 -12.479 1.00 97.88 88 PHE A O 1
ATOM 695 N N . SER A 1 89 ? 6.045 -15.878 -13.271 1.00 96.00 89 SER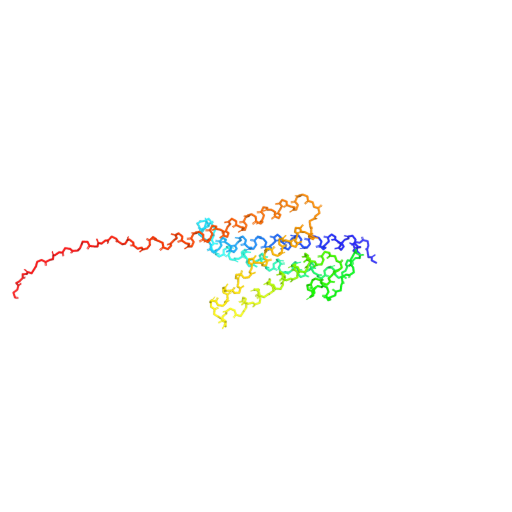 A N 1
ATOM 696 C CA . SER A 1 89 ? 6.419 -16.087 -14.683 1.00 96.00 89 SER A CA 1
ATOM 697 C C . SER A 1 89 ? 7.353 -15.027 -15.271 1.00 96.00 89 SER A C 1
ATOM 699 O O . SER A 1 89 ? 7.986 -15.296 -16.287 1.00 96.00 89 SER A O 1
ATOM 701 N N . GLY A 1 90 ? 7.438 -13.845 -14.651 1.00 93.19 90 GLY A N 1
ATOM 702 C CA . GLY A 1 90 ? 8.180 -12.708 -15.198 1.00 93.19 90 GLY A CA 1
ATOM 703 C C . GLY A 1 90 ? 9.705 -12.895 -15.243 1.00 93.19 90 GLY A C 1
ATOM 704 O O . GLY A 1 90 ? 10.251 -13.715 -14.505 1.00 93.19 90 GLY A O 1
ATOM 705 N N . PRO A 1 91 ? 10.415 -12.105 -16.072 1.00 93.62 91 PRO A N 1
ATOM 706 C CA . PRO A 1 91 ? 11.848 -12.275 -16.337 1.00 93.62 91 PRO A CA 1
ATOM 707 C C . PRO A 1 91 ? 12.767 -11.818 -15.193 1.00 93.62 91 PRO A C 1
ATOM 709 O O . PRO A 1 91 ? 13.929 -12.215 -15.139 1.00 93.62 91 PRO A O 1
ATOM 712 N N . TYR A 1 92 ? 12.274 -10.984 -14.275 1.00 93.38 92 TYR A N 1
ATOM 713 C CA . TYR A 1 92 ? 13.066 -10.414 -13.189 1.00 93.38 92 TYR A CA 1
ATOM 714 C C . TYR A 1 92 ? 12.499 -10.786 -11.830 1.00 93.38 92 TYR A C 1
ATOM 716 O O . TYR A 1 92 ? 11.309 -10.619 -11.578 1.00 93.38 92 TYR A O 1
ATOM 724 N N . SER A 1 93 ? 13.381 -11.264 -10.948 1.00 94.44 93 SER A N 1
ATOM 725 C CA . SER A 1 93 ? 13.071 -11.630 -9.564 1.00 94.44 93 SER A CA 1
ATOM 726 C C . SER A 1 93 ? 11.720 -12.364 -9.420 1.00 94.44 93 SER A C 1
ATOM 728 O O . SER A 1 93 ? 10.842 -11.899 -8.685 1.00 94.44 93 SER A O 1
ATOM 730 N N . PRO A 1 94 ? 11.510 -13.499 -10.130 1.00 96.38 94 PRO A N 1
ATOM 731 C CA . PRO A 1 94 ? 10.171 -14.052 -10.344 1.00 96.38 94 PRO A CA 1
ATOM 732 C C . PRO A 1 94 ? 9.437 -14.333 -9.034 1.00 96.38 94 PRO A C 1
ATOM 734 O O . PRO A 1 94 ? 8.242 -14.074 -8.930 1.00 96.38 94 PRO A O 1
ATOM 737 N N . PHE A 1 95 ? 10.162 -14.795 -8.010 1.00 98.19 95 PHE A N 1
ATOM 738 C CA . PHE A 1 95 ? 9.626 -15.021 -6.670 1.00 98.19 95 PHE A CA 1
ATOM 739 C C . PHE A 1 95 ? 9.034 -13.745 -6.054 1.00 98.19 95 PHE A C 1
ATOM 741 O O . PHE A 1 95 ? 7.843 -13.698 -5.749 1.00 98.19 95 PHE A O 1
ATOM 748 N N . TRP A 1 96 ? 9.833 -12.686 -5.909 1.00 98.12 96 TRP A N 1
ATOM 749 C CA . TRP A 1 96 ? 9.407 -11.452 -5.244 1.00 98.12 96 TRP A CA 1
ATOM 750 C C . TRP A 1 96 ? 8.396 -10.655 -6.074 1.00 98.12 96 TRP A C 1
ATOM 752 O O . TRP A 1 96 ? 7.478 -10.055 -5.513 1.00 98.12 96 TRP A O 1
ATOM 762 N N . VAL A 1 97 ? 8.496 -10.692 -7.405 1.00 97.50 97 VAL A N 1
ATOM 763 C CA . VAL A 1 97 ? 7.474 -10.132 -8.303 1.00 97.50 97 VAL A CA 1
ATOM 764 C C . VAL A 1 97 ? 6.165 -10.916 -8.200 1.00 97.50 97 VAL A C 1
ATOM 766 O O . VAL A 1 97 ? 5.105 -10.314 -8.053 1.00 97.50 97 VAL A O 1
ATOM 769 N N . GLY A 1 98 ? 6.218 -12.249 -8.171 1.00 98.12 98 GLY A N 1
ATOM 770 C CA . GLY A 1 98 ? 5.035 -13.093 -7.989 1.00 98.12 98 GLY A CA 1
ATOM 771 C C . GLY A 1 98 ? 4.315 -12.848 -6.663 1.00 98.12 98 GLY A C 1
ATOM 772 O O . GLY A 1 98 ? 3.088 -12.770 -6.643 1.00 98.12 98 GLY A O 1
ATOM 773 N N . ILE A 1 99 ? 5.059 -12.631 -5.573 1.00 98.56 99 ILE A N 1
ATOM 774 C CA . ILE A 1 99 ? 4.494 -12.188 -4.289 1.00 98.56 99 ILE A CA 1
ATOM 775 C C . ILE A 1 99 ? 3.770 -10.838 -4.435 1.00 98.56 99 ILE A C 1
ATOM 777 O O . ILE A 1 99 ? 2.661 -10.686 -3.921 1.00 98.56 99 ILE A O 1
ATOM 781 N N . GLY A 1 100 ? 4.339 -9.890 -5.185 1.00 98.12 100 GLY A N 1
ATOM 782 C CA . GLY A 1 100 ? 3.690 -8.614 -5.510 1.00 98.12 100 GLY A CA 1
ATOM 783 C C . GLY A 1 100 ? 2.373 -8.784 -6.276 1.00 98.12 100 GLY A C 1
ATOM 784 O O . GLY A 1 100 ? 1.373 -8.160 -5.921 1.00 98.12 100 GLY A O 1
ATOM 785 N N . ILE A 1 101 ? 2.332 -9.687 -7.263 1.00 98.50 101 ILE A N 1
ATOM 786 C CA . ILE A 1 101 ? 1.118 -10.004 -8.039 1.00 98.50 101 ILE A CA 1
ATOM 787 C C . ILE A 1 101 ? 0.028 -10.595 -7.132 1.00 98.50 101 ILE A C 1
ATOM 789 O O . ILE A 1 101 ? -1.127 -10.174 -7.195 1.00 98.50 101 ILE A O 1
ATOM 793 N N . ILE A 1 102 ? 0.383 -11.518 -6.232 1.00 98.69 102 ILE A N 1
ATOM 794 C CA . ILE A 1 102 ? -0.570 -12.064 -5.251 1.00 98.69 102 ILE A CA 1
ATOM 795 C C . ILE A 1 102 ? -1.075 -10.951 -4.319 1.00 98.69 102 ILE A C 1
ATOM 797 O O . ILE A 1 102 ? -2.278 -10.861 -4.066 1.00 98.69 102 ILE A O 1
ATOM 801 N N . GLY A 1 103 ? -0.194 -10.059 -3.858 1.00 98.50 103 GLY A N 1
ATOM 802 C CA . GLY A 1 103 ? -0.573 -8.882 -3.073 1.00 98.50 103 GLY A CA 1
ATOM 803 C C . GLY A 1 103 ? -1.573 -7.982 -3.808 1.00 98.50 103 GLY A C 1
ATOM 804 O O . GLY A 1 103 ? -2.604 -7.617 -3.241 1.00 98.50 103 GLY A O 1
ATOM 805 N N . MET A 1 104 ? -1.333 -7.698 -5.092 1.00 98.12 104 MET A N 1
ATOM 806 C CA . MET A 1 104 ? -2.255 -6.947 -5.953 1.00 98.12 104 MET A CA 1
ATOM 807 C C . MET A 1 104 ? -3.630 -7.626 -6.045 1.00 98.12 104 MET A C 1
ATOM 809 O O . MET A 1 104 ? -4.655 -6.947 -5.962 1.00 98.12 104 MET A O 1
ATOM 813 N N . TYR A 1 105 ? -3.682 -8.957 -6.150 1.00 98.50 105 TYR A N 1
ATOM 814 C CA . TYR A 1 105 ? -4.947 -9.700 -6.136 1.00 98.50 105 TYR A CA 1
ATOM 815 C C . TYR A 1 105 ? -5.709 -9.549 -4.831 1.00 98.50 105 TYR A C 1
ATOM 817 O O . TYR A 1 105 ? -6.926 -9.367 -4.858 1.00 98.50 105 TYR A O 1
ATOM 825 N N . LEU A 1 106 ? -5.018 -9.560 -3.693 1.00 98.38 106 LEU A N 1
ATOM 826 C CA . LEU A 1 106 ? -5.653 -9.318 -2.402 1.00 98.38 106 LEU A CA 1
ATOM 827 C C . LEU A 1 106 ? -6.151 -7.867 -2.270 1.00 98.38 106 LEU A C 1
ATOM 829 O O . LEU A 1 106 ? -7.257 -7.654 -1.765 1.00 98.38 106 LEU A O 1
ATOM 833 N N . LEU A 1 107 ? -5.405 -6.871 -2.769 1.00 97.31 107 LEU A N 1
ATOM 834 C CA . LEU A 1 107 ? -5.879 -5.478 -2.840 1.00 97.31 107 LEU A CA 1
ATOM 835 C C . LEU A 1 107 ? -7.155 -5.359 -3.684 1.00 97.31 107 LEU A C 1
ATOM 837 O O . LEU A 1 107 ? -8.132 -4.742 -3.253 1.00 97.31 107 LEU A O 1
ATOM 841 N N . LEU A 1 108 ? -7.173 -5.974 -4.868 1.00 97.25 108 LEU A N 1
ATOM 842 C CA . LEU A 1 108 ? -8.343 -5.975 -5.747 1.00 97.25 108 LEU A CA 1
ATOM 843 C C . LEU A 1 108 ? -9.528 -6.682 -5.086 1.00 97.25 108 LEU A C 1
ATOM 845 O O . LEU A 1 108 ? -10.618 -6.119 -5.020 1.00 97.25 108 LEU A O 1
ATOM 849 N N . LEU A 1 109 ? -9.313 -7.878 -4.535 1.00 97.38 109 LEU A N 1
ATOM 850 C CA . LEU A 1 109 ? -10.345 -8.657 -3.854 1.00 97.38 109 LEU A CA 1
ATOM 851 C C . LEU A 1 109 ? -10.976 -7.864 -2.706 1.00 97.38 109 LEU A C 1
ATOM 853 O O . LEU A 1 109 ? -12.200 -7.755 -2.627 1.00 97.38 109 LEU A O 1
ATOM 857 N N . THR A 1 110 ? -10.158 -7.289 -1.826 1.00 96.38 110 THR A N 1
ATOM 858 C CA . THR A 1 110 ? -10.641 -6.524 -0.665 1.00 96.38 110 THR A CA 1
ATOM 859 C C . THR A 1 110 ? -11.390 -5.258 -1.088 1.00 96.38 110 THR A C 1
ATOM 861 O O . THR A 1 110 ? -12.451 -4.968 -0.528 1.00 96.38 110 THR A O 1
ATOM 864 N N . THR A 1 111 ? -10.918 -4.566 -2.129 1.00 94.94 111 THR A N 1
ATOM 865 C CA . THR A 1 111 ? -11.583 -3.380 -2.693 1.00 94.94 111 THR A CA 1
ATOM 866 C C . THR A 1 111 ? -12.930 -3.728 -3.324 1.00 94.94 111 THR A C 1
ATOM 868 O O . THR A 1 111 ? -13.942 -3.099 -3.022 1.00 94.94 111 THR A O 1
ATOM 871 N N . LEU A 1 112 ? -12.992 -4.769 -4.157 1.00 95.12 112 LEU A N 1
ATOM 872 C CA . LEU A 1 112 ? -14.240 -5.208 -4.790 1.00 95.12 112 LEU A CA 1
ATOM 873 C C . LEU A 1 112 ? -15.255 -5.703 -3.753 1.00 95.12 112 LEU A C 1
ATOM 875 O O . LEU A 1 112 ? -16.451 -5.415 -3.850 1.00 95.12 112 LEU A O 1
ATOM 879 N N . THR A 1 113 ? -14.777 -6.376 -2.705 1.00 95.88 113 THR A N 1
ATOM 880 C CA . THR A 1 113 ? -15.627 -6.879 -1.619 1.00 95.88 113 THR A CA 1
ATOM 881 C C . THR A 1 113 ? -16.324 -5.745 -0.859 1.00 95.88 113 THR A C 1
ATOM 883 O O . THR A 1 113 ? -17.465 -5.909 -0.420 1.00 95.88 113 THR A O 1
ATOM 886 N N . PHE A 1 114 ? -15.709 -4.560 -0.762 1.00 92.56 114 PHE A N 1
ATOM 887 C CA . PHE A 1 114 ? -16.350 -3.384 -0.166 1.00 92.56 114 PHE A CA 1
ATOM 888 C C . PHE A 1 114 ? -17.665 -3.010 -0.863 1.00 92.56 114 PHE A C 1
ATOM 890 O O . PHE A 1 114 ? -18.633 -2.666 -0.180 1.00 92.56 114 PHE A O 1
ATOM 897 N N . TYR A 1 115 ? -17.748 -3.125 -2.190 1.00 93.75 115 TYR A N 1
ATOM 898 C CA . TYR A 1 115 ? -18.959 -2.790 -2.951 1.00 93.75 115 TYR A CA 1
ATOM 899 C C . TYR A 1 115 ? -20.103 -3.783 -2.745 1.00 93.75 115 TYR A C 1
ATOM 901 O O . TYR A 1 115 ? -21.272 -3.407 -2.807 1.00 93.75 115 TYR A O 1
ATOM 909 N N . VAL A 1 116 ? -19.782 -5.041 -2.439 1.00 95.00 116 VAL A N 1
ATOM 910 C CA . VAL A 1 116 ? -20.774 -6.102 -2.205 1.00 95.00 116 VAL A CA 1
ATOM 911 C C . VAL A 1 116 ? -21.006 -6.397 -0.721 1.00 95.00 116 VAL A C 1
ATOM 913 O O . VAL A 1 116 ? -21.795 -7.284 -0.394 1.00 95.00 116 VAL A O 1
ATOM 916 N N . ARG A 1 117 ? -20.389 -5.633 0.195 1.00 94.62 117 ARG A N 1
ATOM 917 C CA . ARG A 1 117 ? -20.458 -5.852 1.655 1.00 94.62 117 ARG A CA 1
ATOM 918 C C . ARG A 1 117 ? -21.885 -5.956 2.206 1.00 94.62 117 ARG A C 1
ATOM 920 O O . ARG A 1 117 ? -22.130 -6.730 3.125 1.00 94.62 117 ARG A O 1
ATOM 927 N N . GLY A 1 118 ? -22.833 -5.222 1.615 1.00 94.50 118 GLY A N 1
ATOM 928 C CA . GLY A 1 118 ? -24.249 -5.265 2.000 1.00 94.50 118 GLY A CA 1
ATOM 929 C C . GLY A 1 118 ? -24.942 -6.597 1.687 1.00 94.50 118 GLY A C 1
ATOM 930 O O . GLY A 1 118 ? -25.940 -6.914 2.321 1.00 94.50 118 GLY A O 1
ATOM 931 N N . ARG A 1 119 ? -24.405 -7.391 0.748 1.00 95.75 119 ARG A N 1
ATOM 932 C CA . ARG A 1 119 ? -24.958 -8.695 0.341 1.00 95.75 119 ARG A CA 1
ATOM 933 C C . ARG A 1 119 ? -24.349 -9.872 1.103 1.00 95.75 119 ARG A C 1
ATOM 935 O O . ARG A 1 119 ? -25.040 -10.846 1.359 1.00 95.75 119 ARG A O 1
ATOM 942 N N . ILE A 1 120 ? -23.066 -9.788 1.458 1.00 94.50 120 ILE A N 1
ATOM 943 C CA . ILE A 1 120 ? -22.330 -10.881 2.125 1.00 94.50 120 ILE A CA 1
ATOM 944 C C . ILE A 1 120 ? -22.388 -10.810 3.658 1.00 94.50 120 ILE A C 1
ATOM 946 O O . ILE A 1 120 ? -21.996 -11.749 4.349 1.00 94.50 120 ILE A O 1
ATOM 950 N N . GLY A 1 121 ? -22.872 -9.691 4.201 1.00 96.06 121 GLY A N 1
ATOM 951 C CA . GLY A 1 121 ? -22.971 -9.463 5.635 1.00 96.06 121 GLY A CA 1
ATOM 952 C C . GLY A 1 121 ? -21.637 -9.117 6.303 1.00 96.06 121 GLY A C 1
ATOM 953 O O . GLY A 1 121 ? -20.544 -9.274 5.757 1.00 96.06 121 GLY A O 1
ATOM 954 N N . TYR A 1 122 ? -21.741 -8.633 7.540 1.00 93.50 122 TYR A N 1
ATOM 955 C CA . TYR A 1 122 ? -20.622 -8.060 8.291 1.00 93.50 122 TYR A CA 1
ATOM 956 C C . TYR A 1 122 ? -19.470 -9.046 8.542 1.00 93.50 122 TYR A C 1
ATOM 958 O O . TYR A 1 122 ? -18.306 -8.699 8.355 1.00 93.50 122 TYR A O 1
ATOM 966 N N . ARG A 1 123 ? -19.782 -10.292 8.933 1.00 95.00 123 ARG A N 1
ATOM 967 C CA . ARG A 1 123 ? -18.768 -11.300 9.295 1.00 95.00 123 ARG A CA 1
ATOM 968 C C . ARG A 1 123 ? -17.894 -11.688 8.104 1.00 95.00 123 ARG A C 1
ATOM 970 O O . ARG A 1 123 ? -16.675 -11.709 8.237 1.00 95.00 123 ARG A O 1
ATOM 977 N N . ALA A 1 124 ? -18.511 -11.962 6.953 1.00 95.62 124 ALA A N 1
ATOM 978 C CA . ALA A 1 124 ? -17.788 -12.321 5.737 1.00 95.62 124 ALA A CA 1
ATOM 979 C C . ALA A 1 124 ? -16.967 -11.138 5.211 1.00 95.62 124 ALA A C 1
ATOM 981 O O . ALA A 1 124 ? -15.793 -11.305 4.894 1.00 95.62 124 ALA A O 1
ATOM 982 N N . PHE A 1 125 ? -17.550 -9.933 5.200 1.00 96.31 125 PHE A N 1
ATOM 983 C CA . PHE A 1 125 ? -16.832 -8.719 4.814 1.00 96.31 125 PHE A CA 1
ATOM 984 C C . PHE A 1 125 ? -15.571 -8.512 5.662 1.00 96.31 125 PHE A C 1
ATOM 986 O O . PHE A 1 125 ? -14.491 -8.316 5.111 1.00 96.31 125 PHE A O 1
ATOM 993 N N . HIS A 1 126 ? -15.677 -8.618 6.988 1.00 94.00 126 HIS A N 1
ATOM 994 C CA . HIS A 1 126 ? -14.518 -8.499 7.872 1.00 94.00 126 HIS A CA 1
ATOM 995 C C . HIS A 1 126 ? -13.492 -9.617 7.675 1.00 94.00 126 HIS A C 1
ATOM 997 O O . HIS A 1 126 ? -12.300 -9.325 7.649 1.00 94.00 126 HIS A O 1
ATOM 1003 N N . ALA A 1 127 ? -13.926 -10.868 7.494 1.00 95.75 127 ALA A N 1
ATOM 1004 C CA . ALA A 1 127 ? -13.020 -11.984 7.222 1.00 95.75 127 ALA A CA 1
ATOM 1005 C C . ALA A 1 127 ? -12.174 -11.738 5.963 1.00 95.75 127 ALA A C 1
ATOM 1007 O O . ALA A 1 127 ? -10.958 -11.904 5.999 1.00 95.75 127 ALA A O 1
ATOM 1008 N N . VAL A 1 128 ? -12.798 -11.263 4.880 1.00 97.12 128 VAL A N 1
ATOM 1009 C CA . VAL A 1 128 ? -12.080 -10.892 3.653 1.00 97.12 128 VAL A CA 1
ATOM 1010 C C . VAL A 1 128 ? -11.207 -9.661 3.879 1.00 97.12 128 VAL A C 1
ATOM 1012 O O . VAL A 1 128 ? -10.065 -9.636 3.437 1.00 97.12 128 VAL A O 1
ATOM 1015 N N . HIS A 1 129 ? -11.693 -8.649 4.599 1.00 96.38 129 HIS A N 1
ATOM 1016 C CA . HIS A 1 129 ? -10.918 -7.437 4.859 1.00 96.38 129 HIS A CA 1
ATOM 1017 C C . HIS A 1 129 ? -9.649 -7.709 5.687 1.00 96.38 129 HIS A C 1
ATOM 1019 O O . HIS A 1 129 ? -8.658 -7.003 5.521 1.00 96.38 129 HIS A O 1
ATOM 1025 N N . TYR A 1 130 ? -9.607 -8.767 6.506 1.00 96.44 130 TYR A N 1
ATOM 1026 C CA . TYR A 1 130 ? -8.370 -9.198 7.172 1.00 96.44 130 TYR A CA 1
ATOM 1027 C C . TYR A 1 130 ? -7.269 -9.658 6.203 1.00 96.44 130 TYR A C 1
ATOM 1029 O O . TYR A 1 130 ? -6.101 -9.653 6.584 1.00 96.44 130 TYR A O 1
ATOM 1037 N N . LEU A 1 131 ? -7.588 -9.970 4.942 1.00 97.81 131 LEU A N 1
ATOM 1038 C CA . LEU A 1 131 ? -6.580 -10.252 3.913 1.00 97.81 131 LEU A CA 1
ATOM 1039 C C . LEU A 1 131 ? -5.736 -9.019 3.543 1.00 97.81 131 LEU A C 1
ATOM 1041 O O . LEU A 1 131 ? -4.707 -9.162 2.889 1.00 97.81 131 LEU A O 1
ATOM 1045 N N . THR A 1 132 ? -6.105 -7.818 3.998 1.00 96.81 132 THR A N 1
ATOM 1046 C CA . THR A 1 132 ? -5.271 -6.614 3.842 1.00 96.81 132 THR A CA 1
ATOM 1047 C C . THR A 1 132 ? -3.934 -6.713 4.585 1.00 96.81 132 THR A C 1
ATOM 1049 O O . THR A 1 132 ? -2.942 -6.175 4.104 1.00 96.81 132 THR A O 1
ATOM 1052 N N . TYR A 1 133 ? -3.860 -7.450 5.702 1.00 96.81 133 TYR A N 1
ATOM 1053 C CA . TYR A 1 133 ? -2.607 -7.671 6.437 1.00 96.81 133 TYR A CA 1
ATOM 1054 C C . TYR A 1 133 ? -1.573 -8.475 5.630 1.00 96.81 133 TYR A C 1
ATOM 1056 O O . TYR A 1 133 ? -0.460 -7.976 5.445 1.00 96.81 133 TYR A O 1
ATOM 1064 N N . PRO A 1 134 ? -1.894 -9.678 5.105 1.00 98.25 134 PRO A N 1
ATOM 1065 C CA . PRO A 1 134 ? -0.975 -10.374 4.216 1.00 98.25 134 PRO A CA 1
ATOM 1066 C C . PRO A 1 134 ? -0.731 -9.594 2.921 1.00 98.25 134 PRO A C 1
ATOM 1068 O O . PRO A 1 134 ? 0.399 -9.591 2.455 1.00 98.25 134 PRO A O 1
ATOM 1071 N N . ALA A 1 135 ? -1.719 -8.870 2.379 1.00 98.38 135 ALA A N 1
ATOM 1072 C CA . ALA A 1 135 ? -1.506 -8.026 1.201 1.00 98.38 135 ALA A CA 1
ATOM 1073 C C . ALA A 1 135 ? -0.439 -6.942 1.437 1.00 98.38 135 ALA A C 1
ATOM 1075 O O . ALA A 1 135 ? 0.463 -6.778 0.617 1.00 98.38 135 ALA A O 1
ATOM 1076 N N . PHE A 1 136 ? -0.495 -6.249 2.582 1.00 98.62 136 PHE A N 1
ATOM 1077 C CA . PHE A 1 136 ? 0.532 -5.291 2.991 1.00 98.62 136 PHE A CA 1
ATOM 1078 C C . PHE A 1 136 ? 1.896 -5.968 3.166 1.00 98.62 136 PHE A C 1
ATOM 1080 O O . PHE A 1 136 ? 2.891 -5.467 2.651 1.00 98.62 136 PHE A O 1
ATOM 1087 N N . GLY A 1 137 ? 1.951 -7.122 3.841 1.00 98.62 137 GLY A N 1
ATOM 1088 C CA . GLY A 1 137 ? 3.197 -7.874 4.020 1.00 98.62 137 GLY A CA 1
ATOM 1089 C C . GLY A 1 137 ? 3.826 -8.304 2.691 1.00 98.62 137 GLY A C 1
ATOM 1090 O O . GLY A 1 137 ? 5.027 -8.153 2.497 1.00 98.62 137 GLY A O 1
ATOM 1091 N N . MET A 1 138 ? 3.014 -8.776 1.745 1.00 98.75 138 MET A N 1
ATOM 1092 C CA . MET A 1 138 ? 3.461 -9.125 0.395 1.00 98.75 138 MET A CA 1
ATOM 1093 C C . MET A 1 138 ? 3.976 -7.901 -0.364 1.00 98.75 138 MET A C 1
ATOM 1095 O O . MET A 1 138 ? 5.037 -7.982 -0.975 1.00 98.75 138 MET A O 1
ATOM 1099 N N . ALA A 1 139 ? 3.276 -6.765 -0.287 1.00 98.56 139 ALA A N 1
ATOM 1100 C CA . ALA A 1 139 ? 3.726 -5.515 -0.893 1.00 98.56 139 ALA A CA 1
ATOM 1101 C C . ALA A 1 139 ? 5.051 -5.028 -0.285 1.00 98.56 139 ALA A C 1
ATOM 1103 O O . ALA A 1 139 ? 5.956 -4.674 -1.029 1.00 98.56 139 ALA A O 1
ATOM 1104 N N . LEU A 1 140 ? 5.201 -5.081 1.044 1.00 98.56 140 LEU A N 1
ATOM 1105 C CA . LEU A 1 140 ? 6.443 -4.746 1.747 1.00 98.56 140 LEU A CA 1
ATOM 1106 C C . LEU A 1 140 ? 7.608 -5.628 1.290 1.00 98.56 140 LEU A C 1
ATOM 1108 O O . LEU A 1 140 ? 8.662 -5.108 0.944 1.00 98.56 140 LEU A O 1
ATOM 1112 N N . LEU A 1 141 ? 7.422 -6.950 1.258 1.00 98.50 141 LEU A N 1
ATOM 1113 C CA . LEU A 1 141 ? 8.467 -7.886 0.830 1.00 98.50 141 LEU A CA 1
ATOM 1114 C C . LEU A 1 141 ? 8.818 -7.705 -0.651 1.00 98.50 141 LEU A C 1
ATOM 1116 O O . LEU A 1 141 ? 9.992 -7.707 -1.013 1.00 98.50 141 LEU A O 1
ATOM 1120 N N . HIS A 1 142 ? 7.811 -7.508 -1.501 1.00 98.12 142 HIS A N 1
ATOM 1121 C CA . HIS A 1 142 ? 8.003 -7.197 -2.912 1.00 98.12 142 HIS A CA 1
ATOM 1122 C C . HIS A 1 1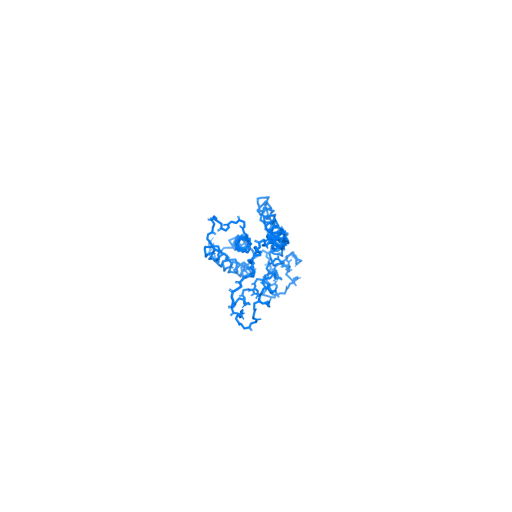42 ? 8.824 -5.912 -3.092 1.00 98.12 142 HIS A C 1
ATOM 1124 O O . HIS A 1 142 ? 9.847 -5.927 -3.775 1.00 98.12 142 HIS A O 1
ATOM 1130 N N . SER A 1 143 ? 8.426 -4.821 -2.432 1.00 97.12 143 SER A N 1
ATOM 1131 C CA . SER A 1 143 ? 9.153 -3.552 -2.469 1.00 97.12 143 SER A CA 1
ATOM 1132 C C . SER A 1 143 ? 10.579 -3.705 -1.944 1.00 97.12 143 SER A C 1
ATOM 1134 O O . SER A 1 143 ? 11.505 -3.230 -2.592 1.00 97.12 143 SER A O 1
ATOM 1136 N N . TRP A 1 144 ? 10.773 -4.439 -0.843 1.00 97.69 144 TRP A N 1
ATOM 1137 C CA . TRP A 1 144 ? 12.090 -4.633 -0.244 1.00 97.69 144 TRP A CA 1
ATOM 1138 C C . TRP A 1 144 ? 13.048 -5.397 -1.163 1.00 97.69 144 TRP A C 1
ATOM 1140 O O . TRP A 1 144 ? 14.176 -4.963 -1.379 1.00 97.69 144 TRP A O 1
ATOM 1150 N N . PHE A 1 145 ? 12.622 -6.535 -1.709 1.00 97.00 145 PHE A N 1
ATOM 1151 C CA . PHE A 1 145 ? 13.537 -7.455 -2.392 1.00 97.00 145 PHE A CA 1
ATOM 1152 C C . PHE A 1 145 ? 13.575 -7.308 -3.915 1.00 97.00 145 PHE A C 1
ATOM 1154 O O . PHE A 1 145 ? 14.523 -7.781 -4.538 1.00 97.00 145 PHE A O 1
ATOM 1161 N N . ALA A 1 146 ? 12.568 -6.680 -4.525 1.00 94.00 146 ALA A N 1
ATOM 1162 C CA . ALA A 1 146 ? 12.536 -6.429 -5.968 1.00 94.00 146 ALA A CA 1
ATOM 1163 C C . ALA A 1 146 ? 12.581 -4.937 -6.335 1.00 94.00 146 ALA A C 1
ATOM 1165 O O . ALA A 1 146 ? 12.875 -4.616 -7.483 1.00 94.00 146 ALA A O 1
ATOM 1166 N N . GLY A 1 147 ? 12.270 -4.031 -5.400 1.00 86.00 147 GLY A N 1
ATOM 1167 C CA . GLY A 1 147 ? 12.120 -2.598 -5.677 1.00 86.00 147 GLY A CA 1
ATOM 1168 C C . GLY A 1 147 ? 13.153 -1.674 -5.023 1.00 86.00 147 GLY A C 1
ATOM 1169 O O . GLY A 1 147 ? 13.206 -0.499 -5.392 1.00 86.00 147 GLY A O 1
ATOM 1170 N N . THR A 1 148 ? 13.960 -2.163 -4.077 1.00 89.31 148 THR A N 1
ATOM 1171 C CA . THR A 1 148 ? 14.916 -1.344 -3.314 1.00 89.31 148 THR A CA 1
ATOM 1172 C C . THR A 1 148 ? 16.219 -1.127 -4.065 1.00 89.31 148 THR A C 1
ATOM 1174 O O . THR A 1 148 ? 16.911 -2.088 -4.385 1.00 89.31 148 THR A O 1
ATOM 1177 N N . ASP A 1 149 ? 16.613 0.139 -4.220 1.00 87.19 149 ASP A N 1
ATOM 1178 C CA . ASP A 1 149 ? 17.925 0.501 -4.776 1.00 87.19 149 ASP A CA 1
ATOM 1179 C C . ASP A 1 149 ? 18.753 1.411 -3.847 1.00 87.19 149 ASP A C 1
ATOM 1181 O O . ASP A 1 149 ? 19.877 1.776 -4.185 1.00 87.19 149 ASP A O 1
ATOM 1185 N N . THR A 1 150 ? 18.210 1.837 -2.695 1.00 93.00 150 THR A N 1
ATOM 1186 C CA . THR A 1 150 ? 18.896 2.777 -1.789 1.00 93.00 150 THR A CA 1
ATOM 1187 C C . THR A 1 150 ? 18.645 2.466 -0.308 1.00 93.00 150 THR A C 1
ATOM 1189 O O . THR A 1 150 ? 17.526 2.083 0.047 1.00 93.00 150 THR A O 1
ATOM 1192 N N . PRO A 1 151 ? 19.613 2.753 0.588 1.00 94.62 151 PRO A N 1
ATOM 1193 C CA . PRO A 1 151 ? 19.420 2.622 2.037 1.00 94.62 151 PRO A CA 1
ATOM 1194 C C . PRO A 1 151 ? 18.273 3.481 2.590 1.00 94.62 151 PRO A C 1
ATOM 1196 O O . PRO A 1 151 ? 17.656 3.146 3.598 1.00 94.62 151 PRO A O 1
ATOM 1199 N N . ALA A 1 152 ? 17.958 4.603 1.934 1.00 95.06 152 ALA A N 1
ATOM 1200 C CA . ALA A 1 152 ? 16.833 5.447 2.326 1.00 95.06 152 ALA A CA 1
ATOM 1201 C C . ALA A 1 152 ? 15.489 4.719 2.153 1.00 95.06 152 ALA A C 1
ATOM 1203 O O . ALA A 1 152 ? 14.626 4.811 3.025 1.00 95.06 152 ALA A O 1
ATOM 1204 N N . LEU A 1 153 ? 15.322 3.961 1.063 1.00 95.25 153 LEU A N 1
ATOM 1205 C CA . LEU A 1 153 ? 14.122 3.150 0.848 1.00 95.25 153 LEU A CA 1
ATOM 1206 C C . LEU A 1 153 ? 14.042 1.977 1.829 1.00 95.25 153 LEU A C 1
ATOM 1208 O O . LEU A 1 153 ? 12.964 1.722 2.359 1.00 95.25 153 LEU A O 1
ATOM 1212 N N . GLU A 1 154 ? 15.167 1.338 2.159 1.00 95.50 154 GLU A N 1
ATOM 1213 C CA . GLU A 1 154 ? 15.208 0.311 3.214 1.00 95.50 154 GLU A CA 1
ATOM 1214 C C . GLU A 1 154 ? 14.682 0.856 4.546 1.00 95.50 154 GLU A C 1
ATOM 1216 O O . GLU A 1 154 ? 13.833 0.239 5.188 1.00 95.50 154 GLU A O 1
ATOM 1221 N N . MET A 1 155 ? 15.115 2.058 4.938 1.00 97.06 155 MET A N 1
ATOM 1222 C CA . MET A 1 155 ? 14.626 2.709 6.157 1.00 97.06 155 MET A CA 1
ATOM 1223 C C . MET A 1 155 ? 13.128 3.014 6.089 1.00 97.06 155 MET A C 1
ATOM 1225 O O . MET A 1 155 ? 12.411 2.788 7.064 1.00 97.06 155 MET A O 1
ATOM 1229 N N . VAL A 1 156 ? 12.629 3.481 4.942 1.00 97.50 156 VAL A N 1
ATOM 1230 C CA . VAL A 1 156 ? 11.190 3.707 4.727 1.00 97.50 156 VAL A CA 1
ATOM 1231 C C . VAL A 1 156 ? 10.403 2.413 4.927 1.00 97.50 156 VAL A C 1
ATOM 1233 O O . VAL A 1 156 ? 9.411 2.398 5.664 1.00 97.50 156 VAL A O 1
ATOM 1236 N N . TYR A 1 157 ? 10.840 1.320 4.309 1.00 97.62 157 TYR A N 1
ATOM 1237 C CA . TYR A 1 157 ? 10.192 0.016 4.416 1.00 97.62 157 TYR A CA 1
ATOM 1238 C C . TYR A 1 157 ? 10.268 -0.540 5.843 1.00 97.62 157 TYR A C 1
ATOM 1240 O O . TYR A 1 157 ? 9.280 -1.077 6.349 1.00 97.62 157 TYR A O 1
ATOM 1248 N N . LEU A 1 158 ? 11.387 -0.328 6.541 1.00 98.19 158 LEU A N 1
ATOM 1249 C CA . LEU A 1 158 ? 11.567 -0.765 7.924 1.00 98.19 158 LEU A CA 1
ATOM 1250 C C . LEU A 1 158 ? 10.617 -0.018 8.855 1.00 98.19 158 LEU A C 1
ATOM 1252 O O . LEU A 1 158 ? 9.873 -0.638 9.611 1.00 98.19 158 LEU A O 1
ATOM 1256 N N . VAL A 1 159 ? 10.610 1.314 8.778 1.00 98.44 159 VAL A N 1
ATOM 1257 C CA . VAL A 1 159 ? 9.783 2.173 9.631 1.00 98.44 159 VAL A CA 1
ATOM 1258 C C . VAL A 1 159 ? 8.304 1.887 9.407 1.00 98.44 159 VAL A C 1
ATOM 1260 O O . VAL A 1 159 ? 7.556 1.718 10.371 1.00 98.44 159 VAL A O 1
ATOM 1263 N N . THR A 1 160 ? 7.869 1.788 8.151 1.00 98.25 160 THR A N 1
ATOM 1264 C CA . THR A 1 160 ? 6.468 1.481 7.829 1.00 98.25 160 THR A CA 1
ATOM 1265 C C . THR A 1 160 ? 6.075 0.072 8.281 1.00 98.25 160 THR A C 1
ATOM 1267 O O . THR A 1 160 ? 5.032 -0.082 8.919 1.00 98.25 160 THR A O 1
ATOM 1270 N N . GLY A 1 161 ? 6.922 -0.937 8.050 1.00 98.31 161 GLY A N 1
ATOM 1271 C CA . GLY A 1 161 ? 6.703 -2.310 8.510 1.00 98.31 161 GLY A CA 1
ATOM 1272 C C . GLY A 1 161 ? 6.613 -2.426 10.034 1.00 98.31 161 GLY A C 1
ATOM 1273 O O . GLY A 1 161 ? 5.647 -2.984 10.557 1.00 98.31 161 GLY A O 1
ATOM 1274 N N . VAL A 1 162 ? 7.567 -1.833 10.760 1.00 98.50 162 VAL A N 1
ATOM 1275 C CA . VAL A 1 162 ? 7.579 -1.799 12.233 1.00 98.50 162 VAL A CA 1
ATOM 1276 C C . VAL A 1 162 ? 6.362 -1.054 12.776 1.00 98.50 162 VAL A C 1
ATOM 1278 O O . VAL A 1 162 ? 5.740 -1.523 13.726 1.00 98.50 162 VAL A O 1
ATOM 1281 N N . THR A 1 163 ? 5.971 0.064 12.161 1.00 98.19 163 THR A N 1
ATOM 1282 C CA . THR A 1 163 ? 4.788 0.835 12.578 1.00 98.19 163 THR A CA 1
ATOM 1283 C C . THR A 1 163 ? 3.509 0.014 12.438 1.00 98.19 163 THR A C 1
ATOM 1285 O O . THR A 1 163 ? 2.719 -0.069 13.381 1.00 98.19 163 THR A O 1
ATOM 1288 N N . VAL A 1 164 ? 3.302 -0.635 11.288 1.00 97.81 164 VAL A N 1
ATOM 1289 C CA . VAL A 1 164 ? 2.129 -1.493 11.064 1.00 97.81 164 VAL A CA 1
ATOM 1290 C C . VAL A 1 164 ? 2.132 -2.679 12.026 1.00 97.81 164 VAL A C 1
ATOM 1292 O O . VAL A 1 164 ? 1.092 -2.979 12.618 1.00 97.81 164 VAL A O 1
ATOM 1295 N N . LEU A 1 165 ? 3.285 -3.319 12.244 1.00 97.62 165 LEU A N 1
ATOM 1296 C CA . LEU A 1 165 ? 3.420 -4.413 13.205 1.00 97.62 165 LEU A CA 1
ATOM 1297 C C . LEU A 1 165 ? 3.056 -3.956 14.623 1.00 97.62 165 LEU A C 1
ATOM 1299 O O . LEU A 1 165 ? 2.201 -4.567 15.261 1.00 97.62 165 LEU A O 1
ATOM 1303 N N . PHE A 1 166 ? 3.642 -2.853 15.089 1.00 96.69 166 PHE A N 1
ATOM 1304 C CA . PHE A 1 166 ? 3.370 -2.275 16.403 1.00 96.69 166 PHE A CA 1
ATOM 1305 C C . PHE A 1 166 ? 1.879 -1.978 16.600 1.00 96.69 166 PHE A C 1
ATOM 1307 O O . PHE A 1 166 ? 1.281 -2.434 17.575 1.00 96.69 166 PHE A O 1
ATOM 1314 N N . LEU A 1 167 ? 1.251 -1.271 15.656 1.00 96.00 167 LEU A N 1
ATOM 1315 C CA . LEU A 1 167 ? -0.172 -0.923 15.731 1.00 96.00 167 LEU A CA 1
ATOM 1316 C C . LEU A 1 167 ? -1.077 -2.163 15.693 1.00 96.00 167 LEU A C 1
ATOM 1318 O O . LEU A 1 167 ? -2.108 -2.207 16.369 1.00 96.00 167 LEU A O 1
ATOM 1322 N N . THR A 1 168 ? -0.685 -3.190 14.938 1.00 95.00 168 THR A N 1
ATOM 1323 C CA . THR A 1 168 ? -1.403 -4.470 14.886 1.00 95.00 168 THR A CA 1
ATOM 1324 C C . THR A 1 168 ? -1.329 -5.194 16.226 1.00 95.00 168 THR A C 1
ATOM 1326 O O . THR A 1 168 ? -2.362 -5.610 16.753 1.00 95.00 168 THR A O 1
ATOM 1329 N N . LEU A 1 169 ? -0.135 -5.295 16.815 1.00 94.62 169 LEU A N 1
ATOM 1330 C CA . LEU A 1 169 ? 0.062 -5.899 18.134 1.00 94.62 169 LEU A CA 1
ATOM 1331 C C . LEU A 1 169 ? -0.707 -5.133 19.212 1.00 94.62 169 LEU A C 1
ATOM 1333 O O . LEU A 1 169 ? -1.442 -5.744 19.987 1.00 94.62 169 LEU A O 1
ATOM 1337 N N . TYR A 1 170 ? -0.624 -3.800 19.210 1.00 93.44 170 TYR A N 1
ATOM 1338 C CA . TYR A 1 170 ? -1.394 -2.948 20.115 1.00 93.44 170 TYR A CA 1
ATOM 1339 C C . TYR A 1 170 ? -2.898 -3.234 20.018 1.00 93.44 170 TYR A C 1
ATOM 1341 O O . TYR A 1 170 ? -3.559 -3.426 21.038 1.00 93.44 170 TYR A O 1
ATOM 1349 N N . ARG A 1 171 ? -3.445 -3.322 18.798 1.00 90.19 171 ARG A N 1
ATOM 1350 C CA . ARG A 1 171 ? -4.863 -3.636 18.570 1.00 90.19 171 ARG A CA 1
ATOM 1351 C C . ARG A 1 171 ? -5.249 -4.992 19.162 1.00 90.19 171 ARG A C 1
ATOM 1353 O O . ARG A 1 171 ? -6.285 -5.086 19.820 1.00 90.19 171 ARG A O 1
ATOM 1360 N N . VAL A 1 172 ? -4.446 -6.029 18.920 1.00 91.31 172 VAL A N 1
ATOM 1361 C CA . VAL A 1 172 ? -4.708 -7.386 19.430 1.00 91.31 172 VAL A CA 1
ATOM 1362 C C . VAL A 1 172 ? -4.685 -7.396 20.959 1.00 91.31 172 VAL A C 1
ATOM 1364 O O . VAL A 1 172 ? -5.620 -7.897 21.582 1.00 91.31 172 VAL A O 1
ATOM 1367 N N . LEU A 1 173 ? -3.679 -6.771 21.573 1.00 92.25 173 LEU A N 1
ATOM 1368 C CA . LEU A 1 173 ? -3.552 -6.694 23.030 1.00 92.25 173 LEU A CA 1
ATOM 1369 C C . LEU A 1 173 ? -4.689 -5.886 23.672 1.00 92.25 173 LEU A C 1
ATOM 1371 O O . LEU A 1 173 ? -5.258 -6.315 24.675 1.00 92.25 173 LEU A O 1
ATOM 1375 N N . ALA A 1 174 ? -5.078 -4.757 23.075 1.00 88.62 174 ALA A N 1
ATOM 1376 C CA . ALA A 1 174 ? -6.189 -3.938 23.560 1.00 88.62 174 ALA A CA 1
ATOM 1377 C C . ALA A 1 174 ? -7.539 -4.674 23.481 1.00 88.62 174 ALA A C 1
ATOM 1379 O O . ALA A 1 174 ? -8.385 -4.509 24.364 1.00 88.62 174 ALA A O 1
ATOM 1380 N N . ALA A 1 175 ? -7.742 -5.506 22.455 1.00 84.75 175 ALA A N 1
ATOM 1381 C CA . ALA A 1 175 ? -8.940 -6.332 22.325 1.00 84.75 175 ALA A CA 1
ATOM 1382 C C . ALA A 1 175 ? -9.017 -7.425 23.407 1.00 84.75 175 ALA A C 1
ATOM 1384 O O . ALA A 1 175 ? -10.097 -7.678 23.936 1.00 84.75 175 ALA A O 1
ATOM 1385 N N . VAL A 1 176 ? -7.880 -8.030 23.769 1.00 83.25 176 VAL A N 1
ATOM 1386 C CA . VAL A 1 176 ? -7.799 -9.057 24.823 1.00 83.25 176 VAL A CA 1
ATOM 1387 C C . VAL A 1 176 ? -7.949 -8.441 26.222 1.00 83.25 176 VAL A C 1
ATOM 1389 O O . VAL A 1 176 ? -8.727 -8.938 27.033 1.00 83.25 176 VAL A O 1
ATOM 1392 N N . GLY A 1 177 ? -7.262 -7.328 26.505 1.00 72.88 177 GLY A N 1
ATOM 1393 C CA . GLY A 1 177 ? -7.275 -6.680 27.825 1.00 72.88 177 GLY A CA 1
ATOM 1394 C C . GLY A 1 177 ? -8.602 -6.002 28.193 1.00 72.88 177 GLY A C 1
ATOM 1395 O O . GLY A 1 177 ? -8.958 -5.933 29.368 1.00 72.88 177 GLY A O 1
ATOM 1396 N N . GLY A 1 178 ? -9.375 -5.538 27.205 1.00 60.31 178 GLY A N 1
ATOM 1397 C CA . GLY A 1 178 ? -10.669 -4.881 27.432 1.00 60.31 178 GLY A CA 1
ATOM 1398 C C . GLY A 1 178 ? -11.807 -5.814 27.871 1.00 60.31 178 GLY A C 1
ATOM 1399 O O . GLY A 1 178 ? -12.812 -5.332 28.392 1.00 60.31 178 GLY A O 1
ATOM 1400 N N . GLY A 1 179 ? -11.665 -7.133 27.693 1.00 50.16 179 GLY A N 1
ATOM 1401 C CA . GLY A 1 179 ? -12.697 -8.119 28.045 1.00 50.16 179 GLY A CA 1
ATOM 1402 C C . GLY A 1 179 ? -12.828 -8.412 29.546 1.00 50.16 179 GLY A C 1
ATOM 1403 O O . GLY A 1 179 ? -13.867 -8.903 29.978 1.00 50.16 179 GLY A O 1
ATOM 1404 N N . GLY A 1 180 ? -11.812 -8.092 30.357 1.00 44.81 180 GLY A N 1
ATOM 1405 C CA . GLY A 1 180 ? -11.780 -8.434 31.788 1.00 44.81 180 GLY A CA 1
ATOM 1406 C C . GLY A 1 180 ? -12.459 -7.429 32.729 1.00 44.81 180 GLY A C 1
ATOM 1407 O O . GLY A 1 180 ? -12.786 -7.774 33.861 1.00 44.81 180 GLY A O 1
ATOM 1408 N N . ALA A 1 181 ? -12.700 -6.191 32.289 1.00 51.84 181 ALA A N 1
ATOM 1409 C CA . ALA A 1 181 ? -13.129 -5.102 33.175 1.00 51.84 181 ALA A CA 1
ATOM 1410 C C . ALA A 1 181 ? -14.655 -5.007 33.407 1.00 51.84 181 ALA A C 1
ATOM 1412 O O . ALA A 1 181 ? -15.096 -4.207 34.227 1.00 51.84 181 ALA A O 1
ATOM 1413 N N . VAL A 1 182 ? -15.476 -5.814 32.721 1.00 53.69 182 VAL A N 1
ATOM 1414 C CA . VAL A 1 182 ? -16.956 -5.724 32.776 1.00 53.69 182 VAL A CA 1
ATOM 1415 C C . VAL A 1 182 ? -17.581 -6.617 33.872 1.00 53.69 182 VAL A C 1
ATOM 1417 O O . VAL A 1 182 ? -18.766 -6.506 34.161 1.00 53.69 182 VAL A O 1
ATOM 1420 N N . MET A 1 183 ? -16.797 -7.454 34.561 1.00 50.16 183 MET A N 1
ATOM 1421 C CA . MET A 1 183 ? -17.289 -8.438 35.551 1.00 50.16 183 MET A CA 1
ATOM 1422 C C . MET A 1 183 ? -17.247 -7.983 37.026 1.00 50.16 183 MET A C 1
ATOM 1424 O O . MET A 1 183 ? -17.355 -8.816 37.923 1.00 50.16 183 MET A O 1
ATOM 1428 N N . ARG A 1 184 ? -17.104 -6.685 37.330 1.00 52.31 184 ARG A N 1
ATOM 1429 C CA . ARG A 1 184 ? -17.114 -6.204 38.727 1.00 52.31 184 ARG A CA 1
ATOM 1430 C C . ARG A 1 184 ? -18.076 -5.035 38.921 1.00 52.31 184 ARG A C 1
ATOM 1432 O O . ARG A 1 184 ? -17.668 -3.892 39.094 1.00 52.31 184 ARG A O 1
ATOM 1439 N N . GLY A 1 185 ? -19.371 -5.340 38.880 1.00 46.50 185 GLY A N 1
ATOM 1440 C CA . GLY A 1 185 ? -20.400 -4.448 39.409 1.00 46.50 185 GLY A CA 1
ATOM 1441 C C . GLY A 1 185 ? -20.321 -4.405 40.944 1.00 46.50 185 GLY A C 1
ATOM 1442 O O . GLY A 1 185 ? -20.169 -5.466 41.556 1.00 46.50 185 GLY A O 1
ATOM 1443 N N . PRO A 1 186 ? -20.409 -3.229 41.591 1.00 53.62 186 PRO A N 1
ATOM 1444 C CA . PRO A 1 186 ? -20.589 -3.146 43.035 1.00 53.62 186 PRO A CA 1
ATOM 1445 C C . PRO A 1 186 ? -21.934 -3.784 43.390 1.00 53.62 186 PRO A C 1
ATOM 1447 O O . PRO A 1 186 ? -22.975 -3.365 42.883 1.00 53.62 186 PRO A O 1
ATOM 1450 N N . GLY A 1 187 ? -21.907 -4.830 44.216 1.00 54.28 187 GLY A N 1
ATOM 1451 C CA . GLY A 1 187 ? -23.111 -5.445 44.760 1.00 54.28 187 GLY A CA 1
ATOM 1452 C C . GLY A 1 187 ? -23.931 -4.396 45.502 1.00 54.28 187 GLY A C 1
ATOM 1453 O O . GLY A 1 187 ? -23.426 -3.742 46.411 1.00 54.28 187 GLY A O 1
ATOM 1454 N N . GLY A 1 188 ? -25.177 -4.218 45.069 1.00 50.53 188 GLY A N 1
ATOM 1455 C CA . GLY A 1 188 ? -26.126 -3.320 45.700 1.00 50.53 188 GLY A CA 1
ATOM 1456 C C . GLY A 1 188 ? -26.485 -3.812 47.096 1.00 50.53 188 GLY A C 1
ATOM 1457 O O . GLY A 1 188 ? -27.183 -4.812 47.250 1.00 50.53 188 GLY A O 1
ATOM 1458 N N . GLU A 1 189 ? -26.056 -3.071 48.109 1.00 58.75 189 GLU A N 1
ATOM 1459 C CA . GLU A 1 189 ? -26.796 -2.990 49.358 1.00 58.75 189 GLU A CA 1
ATOM 1460 C C . GLU A 1 189 ? -28.086 -2.221 49.062 1.00 58.75 189 GLU A C 1
ATOM 1462 O O . GLU A 1 189 ? -28.069 -1.000 48.917 1.00 58.75 189 GLU A O 1
ATOM 1467 N N . ASN A 1 190 ? -29.211 -2.927 48.925 1.00 53.62 190 ASN A N 1
ATOM 1468 C CA . ASN A 1 190 ? -30.514 -2.285 49.035 1.00 53.62 190 ASN A CA 1
ATOM 1469 C C . ASN A 1 190 ? -31.217 -2.796 50.288 1.00 53.62 190 ASN A C 1
ATOM 1471 O O . ASN A 1 190 ? -31.413 -3.999 50.483 1.00 53.62 190 ASN A O 1
ATOM 1475 N N . GLY A 1 191 ? -31.510 -1.832 51.154 1.00 54.44 191 GLY A N 1
ATOM 1476 C CA . GLY A 1 191 ? -31.999 -2.017 52.500 1.00 54.44 191 GLY A CA 1
ATOM 1477 C C . GLY A 1 191 ? -33.339 -2.738 52.545 1.00 54.44 191 GLY A C 1
ATOM 1478 O O . GLY A 1 191 ? -34.254 -2.500 51.757 1.00 54.44 191 GLY A O 1
ATOM 1479 N N . ARG A 1 192 ? -33.452 -3.591 53.562 1.00 55.09 192 ARG A N 1
ATOM 1480 C CA . ARG A 1 192 ? -34.724 -3.998 54.156 1.00 55.09 192 ARG A CA 1
ATOM 1481 C C . ARG A 1 192 ? -35.604 -2.766 54.378 1.00 55.09 192 ARG A C 1
ATOM 1483 O O . ARG A 1 192 ? -35.208 -1.874 55.125 1.00 55.09 192 ARG A O 1
ATOM 1490 N N . ILE A 1 193 ? -36.817 -2.777 53.835 1.00 61.78 193 ILE A N 1
ATOM 1491 C CA . ILE A 1 193 ? -37.914 -1.970 54.376 1.00 61.78 193 ILE A CA 1
ATOM 1492 C C . ILE A 1 193 ? -38.783 -2.906 55.232 1.00 61.78 193 ILE A C 1
ATOM 1494 O O . ILE A 1 193 ? -39.197 -3.955 54.732 1.00 61.78 193 ILE A O 1
ATOM 1498 N N . PRO A 1 194 ? -39.014 -2.598 56.523 1.00 55.34 194 PRO A N 1
ATOM 1499 C CA . PRO A 1 194 ? -39.798 -3.445 57.412 1.00 55.34 194 PRO A CA 1
ATOM 1500 C C . PRO A 1 194 ? -41.272 -3.501 57.011 1.00 55.34 194 PRO A C 1
ATOM 1502 O O . PRO A 1 194 ? -41.891 -2.489 56.688 1.00 55.34 194 PRO A O 1
ATOM 1505 N N . SER A 1 195 ? -41.839 -4.698 57.122 1.00 68.56 195 SER A N 1
ATOM 1506 C CA . SER A 1 195 ? -43.274 -4.954 57.126 1.00 68.56 195 SER A CA 1
ATOM 1507 C C . SER A 1 195 ? -43.965 -4.223 58.279 1.00 68.56 195 SER A C 1
ATOM 1509 O O . SER A 1 195 ? -43.591 -4.436 59.435 1.00 68.56 195 SER A O 1
ATOM 1511 N N . ALA A 1 196 ? -45.023 -3.463 57.994 1.00 58.50 196 ALA A N 1
ATOM 1512 C CA . ALA A 1 196 ? -46.023 -3.110 58.996 1.00 58.50 196 ALA A CA 1
ATOM 1513 C C . ALA A 1 196 ? -47.363 -2.700 58.353 1.00 58.50 196 ALA A C 1
ATOM 1515 O O . ALA A 1 196 ? -47.404 -1.685 57.672 1.00 58.50 196 ALA A O 1
ATOM 1516 N N . VAL A 1 197 ? -48.418 -3.473 58.680 1.00 58.53 197 VAL A N 1
ATOM 1517 C CA . VAL A 1 197 ? -49.749 -3.006 59.155 1.00 58.53 197 VAL A CA 1
ATOM 1518 C C . VAL A 1 197 ? -50.584 -2.203 58.125 1.00 58.53 197 VAL A C 1
ATOM 1520 O O . VAL A 1 197 ? -50.141 -1.170 57.652 1.00 58.53 197 VAL A O 1
ATOM 1523 N N . LYS A 1 198 ? -51.825 -2.534 57.747 1.00 48.00 198 LYS A N 1
ATOM 1524 C CA . LYS A 1 198 ? -52.938 -3.302 58.331 1.00 48.00 198 LYS A CA 1
ATOM 1525 C C . LYS A 1 198 ? -53.882 -3.711 57.198 1.00 48.00 198 LYS A C 1
ATOM 1527 O O . LYS A 1 198 ? -53.980 -2.918 56.238 1.00 48.00 198 LYS A O 1
#

pLDDT: mean 90.05, std 13.81, range [44.81, 98.75]

Foldseek 3Di:
DPPCDDQVNLVVLLLVLLLLLLVLLLQLLLLVLPLLDPPCCVPDPNVRSVVSNVVSLVSSLVSLVVSLVSVCVHPVFNDDPCLLQAQQPGPAPRPLSSLLSVLSVLSVQLVVLVVCCVVVDDVVNVVSVVSSVSSSVSSLSSCVPVRDDDVVSVVVSVVSVVSSVVSVVVSVVCVVVVVPPPPDDDDDPDDDDDDDDD